Protein AF-0000000068598590 (afdb_homodimer)

Structure (mmCIF, N/CA/C/O backbone):
data_AF-0000000068598590-model_v1
#
loop_
_entity.id
_entity.type
_entity.pdbx_description
1 polymer 'Unnamed product'
#
loop_
_atom_site.group_PDB
_atom_site.id
_atom_site.type_symbol
_atom_site.label_atom_id
_atom_site.label_alt_id
_atom_sit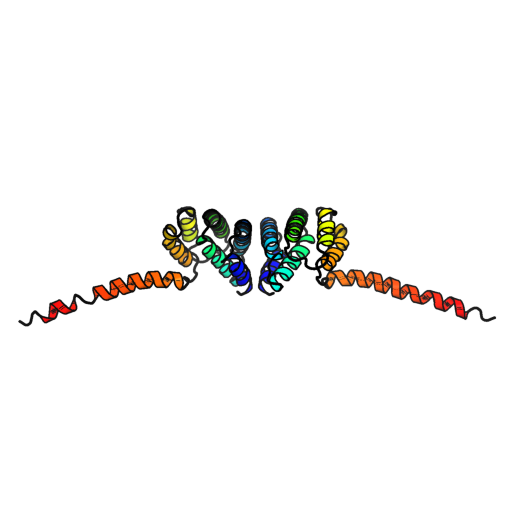e.label_comp_id
_atom_site.label_asym_id
_atom_site.label_entity_id
_atom_site.label_seq_id
_atom_site.pdbx_PDB_ins_code
_atom_site.Cartn_x
_atom_site.Cartn_y
_atom_site.Cartn_z
_atom_site.occupancy
_atom_site.B_iso_or_equiv
_atom_site.auth_seq_id
_atom_site.auth_comp_id
_atom_site.auth_asym_id
_atom_site.auth_atom_id
_atom_site.pdbx_PDB_model_num
ATOM 1 N N . MET A 1 1 ? 5.785 -10.234 9.93 1 44.69 1 MET A N 1
ATOM 2 C CA . MET A 1 1 ? 4.754 -11.07 9.328 1 44.69 1 MET A CA 1
ATOM 3 C C . MET A 1 1 ? 3.375 -10.445 9.492 1 44.69 1 MET A C 1
ATOM 5 O O . MET A 1 1 ? 2.59 -10.406 8.547 1 44.69 1 MET A O 1
ATOM 9 N N . GLU A 1 2 ? 3.184 -9.617 10.586 1 54.12 2 GLU A N 1
ATOM 10 C CA . GLU A 1 2 ? 1.852 -9.234 11.055 1 54.12 2 GLU A CA 1
ATOM 11 C C . GLU A 1 2 ? 1.296 -8.078 10.234 1 54.12 2 GLU A C 1
ATOM 13 O O . GLU A 1 2 ? 0.106 -8.047 9.914 1 54.12 2 GLU A O 1
ATOM 18 N N . LEU A 1 3 ? 2.254 -7.16 9.734 1 49.16 3 LEU A N 1
ATOM 19 C CA . LEU A 1 3 ? 1.76 -5.898 9.195 1 49.16 3 LEU A CA 1
ATOM 20 C C . LEU A 1 3 ? 1.164 -6.09 7.809 1 49.16 3 LEU A C 1
ATOM 22 O O . LEU A 1 3 ? 0.051 -5.633 7.535 1 49.16 3 LEU A O 1
ATOM 26 N N . ILE A 1 4 ? 1.961 -6.715 6.879 1 67.06 4 ILE A N 1
ATOM 27 C CA . ILE A 1 4 ? 1.428 -7.031 5.559 1 67.06 4 ILE A CA 1
ATOM 28 C C . ILE A 1 4 ? 0.196 -7.922 5.695 1 67.06 4 ILE A C 1
ATOM 30 O O . ILE A 1 4 ? -0.757 -7.801 4.922 1 67.06 4 ILE A O 1
ATOM 34 N N . ASP A 1 5 ? 0.13 -8.289 6.867 1 72.62 5 ASP A N 1
ATOM 35 C CA . ASP A 1 5 ? -1.025 -9.141 7.145 1 72.62 5 ASP A CA 1
ATOM 36 C C . ASP A 1 5 ? -2.285 -8.305 7.352 1 72.62 5 ASP A C 1
ATOM 38 O O . ASP A 1 5 ? -3.373 -8.695 6.926 1 72.62 5 ASP A O 1
ATOM 42 N N . ALA A 1 6 ? -2.041 -7.109 7.984 1 68.12 6 ALA A N 1
ATOM 43 C CA . ALA A 1 6 ? -3.176 -6.219 8.195 1 68.12 6 ALA A CA 1
ATOM 44 C C . ALA A 1 6 ? -3.686 -5.648 6.879 1 68.12 6 ALA A C 1
ATOM 46 O O . ALA A 1 6 ? -4.898 -5.555 6.66 1 68.12 6 ALA A O 1
ATOM 47 N N . VAL A 1 7 ? -2.729 -5.246 6.004 1 74.69 7 VAL A N 1
ATOM 48 C CA . VAL A 1 7 ? -3.113 -4.746 4.688 1 74.69 7 VAL A CA 1
ATOM 49 C C . VAL A 1 7 ? -3.846 -5.84 3.914 1 74.69 7 VAL A C 1
ATOM 51 O O . VAL A 1 7 ? -4.883 -5.586 3.299 1 74.69 7 VAL A O 1
ATOM 54 N N . ARG A 1 8 ? -3.303 -6.961 4.074 1 81.06 8 ARG A N 1
ATOM 55 C CA . ARG A 1 8 ? -3.908 -8.102 3.395 1 81.06 8 ARG A CA 1
ATOM 56 C C . ARG A 1 8 ? -5.316 -8.367 3.918 1 81.06 8 ARG A C 1
ATOM 58 O O . ARG A 1 8 ? -6.23 -8.641 3.139 1 81.06 8 ARG A O 1
ATOM 65 N N . ALA A 1 9 ? -5.461 -8.203 5.184 1 78.69 9 ALA A N 1
ATOM 66 C CA . ALA A 1 9 ? -6.762 -8.438 5.801 1 78.69 9 ALA A CA 1
ATOM 67 C C . ALA A 1 9 ? -7.785 -7.41 5.336 1 78.69 9 ALA A C 1
ATOM 69 O O . ALA A 1 9 ? -8.945 -7.746 5.082 1 78.69 9 ALA A O 1
ATOM 70 N N . GLU A 1 10 ? -7.324 -6.184 5.23 1 77.69 10 GLU A N 1
ATOM 71 C CA . GLU A 1 10 ? -8.219 -5.117 4.789 1 77.69 10 GLU A CA 1
ATOM 72 C C . GLU A 1 10 ? -8.594 -5.281 3.318 1 77.69 10 GLU A C 1
ATOM 74 O O . GLU A 1 10 ? -9.703 -4.938 2.91 1 77.69 10 GLU A O 1
ATOM 79 N N . LEU A 1 11 ? -7.656 -5.723 2.588 1 85.94 11 LEU A N 1
ATOM 80 C CA . LEU A 1 11 ? -7.883 -5.91 1.159 1 85.94 11 LEU A CA 1
ATOM 81 C C . LEU A 1 11 ? -8.773 -7.121 0.905 1 85.94 11 LEU A C 1
ATOM 83 O O . LEU A 1 11 ? -9.516 -7.152 -0.081 1 85.94 11 LEU A O 1
ATOM 87 N N . HIS A 1 12 ? -8.625 -8.211 1.672 1 82.25 12 HIS A N 1
ATOM 88 C CA . HIS A 1 12 ? -9.273 -9.508 1.46 1 82.25 12 HIS A CA 1
ATOM 89 C C . HIS A 1 12 ? -10.773 -9.344 1.274 1 82.25 12 HIS A C 1
ATOM 91 O O . HIS A 1 12 ? -11.359 -9.945 0.371 1 82.25 12 HIS A O 1
ATOM 97 N N . SER A 1 13 ? -11.492 -8.586 2.02 1 80.94 13 SER A N 1
ATOM 98 C CA . SER A 1 13 ? -12.945 -8.562 1.868 1 80.94 13 SER A CA 1
ATOM 99 C C . SER A 1 13 ? -13.422 -7.219 1.324 1 80.94 13 SER A C 1
ATOM 101 O O . SER A 1 13 ? -14.625 -6.965 1.243 1 80.94 13 SER A O 1
ATOM 103 N N . SER A 1 14 ? -12.508 -6.566 0.777 1 88.44 14 SER A N 1
ATOM 104 C CA . SER A 1 14 ? -12.898 -5.254 0.277 1 88.44 14 SER A CA 1
ATOM 105 C C . SER A 1 14 ? -13.539 -5.359 -1.103 1 88.44 14 SER A C 1
ATOM 107 O O . SER A 1 14 ? -13.156 -6.203 -1.911 1 88.44 14 SER A O 1
ATOM 109 N N . ARG A 1 15 ? -14.57 -4.492 -1.336 1 91.5 15 ARG A N 1
ATOM 110 C CA . ARG A 1 15 ? -15.195 -4.402 -2.652 1 91.5 15 ARG A CA 1
ATOM 111 C C . ARG A 1 15 ? -14.828 -3.094 -3.344 1 91.5 15 ARG A C 1
ATOM 113 O O . ARG A 1 15 ? -15.375 -2.77 -4.398 1 91.5 15 ARG A O 1
ATOM 120 N N . ASP A 1 16 ? -13.938 -2.346 -2.744 1 92.69 16 ASP A N 1
ATOM 121 C CA . ASP A 1 16 ? -13.453 -1.09 -3.311 1 92.69 16 ASP A CA 1
ATOM 122 C C . ASP A 1 16 ? -12.312 -1.334 -4.293 1 92.69 16 ASP A C 1
ATOM 124 O O . ASP A 1 16 ? -11.164 -1.517 -3.883 1 92.69 16 ASP A O 1
ATOM 128 N N . ILE A 1 17 ? -12.609 -1.206 -5.566 1 95.94 17 ILE A N 1
ATOM 129 C CA . ILE A 1 17 ? -11.664 -1.548 -6.621 1 95.94 17 ILE A CA 1
ATOM 130 C C . ILE A 1 17 ? -10.445 -0.622 -6.543 1 95.94 17 ILE A C 1
ATOM 132 O O . ILE A 1 17 ? -9.312 -1.062 -6.715 1 95.94 17 ILE A O 1
ATOM 136 N N . SER A 1 18 ? -10.688 0.625 -6.305 1 93.31 18 SER A N 1
ATOM 137 C CA . SER A 1 18 ? -9.578 1.572 -6.207 1 93.31 18 SER A CA 1
ATOM 138 C C . SER A 1 18 ? -8.625 1.191 -5.082 1 93.31 18 SER A C 1
ATOM 140 O O . SER A 1 18 ? -7.406 1.291 -5.238 1 93.31 18 SER A O 1
ATOM 142 N N . LYS A 1 19 ? -9.164 0.786 -4.023 1 92.88 19 LYS A N 1
ATOM 143 C CA . LYS A 1 19 ? -8.375 0.331 -2.879 1 92.88 19 LYS A CA 1
ATOM 144 C C . LYS A 1 19 ? -7.578 -0.923 -3.223 1 92.88 19 LYS A C 1
ATOM 146 O O . LYS A 1 19 ? -6.395 -1.021 -2.896 1 92.88 19 LYS A O 1
ATOM 151 N N . LEU A 1 20 ? -8.203 -1.786 -3.873 1 95.75 20 LEU A N 1
ATOM 152 C CA . LEU A 1 20 ? -7.57 -3.047 -4.25 1 95.75 20 LEU A CA 1
ATOM 153 C C . LEU A 1 20 ? -6.438 -2.811 -5.242 1 95.75 20 LEU A C 1
ATOM 155 O O . LEU A 1 20 ? -5.359 -3.391 -5.109 1 95.75 20 LEU A O 1
ATOM 159 N N . LEU A 1 21 ? -6.688 -1.936 -6.148 1 95.94 21 LEU A N 1
ATOM 160 C CA . LEU A 1 21 ? -5.676 -1.623 -7.152 1 95.94 21 LEU A CA 1
ATOM 161 C C . LEU A 1 21 ? -4.492 -0.896 -6.523 1 95.94 21 LEU A C 1
ATOM 163 O O . LEU A 1 21 ? -3.338 -1.186 -6.844 1 95.94 21 LEU A O 1
ATOM 167 N N . ALA A 1 22 ? -4.777 -0.032 -5.641 1 93.25 22 ALA A N 1
ATOM 168 C CA . ALA A 1 22 ? -3.715 0.659 -4.918 1 93.25 22 ALA A CA 1
ATOM 169 C C . ALA A 1 22 ? -2.914 -0.314 -4.059 1 93.25 22 ALA A C 1
ATOM 171 O O . ALA A 1 22 ? -1.685 -0.229 -3.994 1 93.25 22 ALA A O 1
ATOM 172 N N . GLY A 1 23 ? -3.645 -1.194 -3.379 1 92.31 23 GLY A N 1
ATOM 173 C CA . GLY A 1 23 ? -2.988 -2.223 -2.586 1 92.31 23 GLY A CA 1
ATOM 174 C C . GLY A 1 23 ? -2.072 -3.113 -3.406 1 92.31 23 GLY A C 1
ATOM 175 O O . GLY A 1 23 ? -0.942 -3.393 -2.998 1 92.31 23 GLY A O 1
ATOM 176 N N . CYS A 1 24 ? -2.561 -3.436 -4.547 1 94.69 24 CYS A N 1
ATOM 177 C CA . CYS A 1 24 ? -1.789 -4.27 -5.461 1 94.69 24 CYS A CA 1
ATOM 178 C C . CYS A 1 24 ? -0.485 -3.588 -5.855 1 94.69 24 CYS A C 1
ATOM 180 O O . CYS A 1 24 ? 0.582 -4.203 -5.805 1 94.69 24 CYS A O 1
ATOM 182 N N . ALA A 1 25 ? -0.616 -2.396 -6.301 1 94.19 25 ALA A N 1
ATOM 183 C CA . ALA A 1 25 ? 0.566 -1.632 -6.691 1 94.19 25 ALA A CA 1
ATOM 184 C C . ALA A 1 25 ? 1.551 -1.518 -5.531 1 94.19 25 ALA A C 1
ATOM 186 O O . ALA A 1 25 ? 2.754 -1.723 -5.707 1 94.19 25 ALA A O 1
ATOM 187 N N . CYS A 1 26 ? 1.099 -1.298 -4.406 1 92.25 26 CYS A N 1
ATOM 188 C CA . CYS A 1 26 ? 1.931 -1.149 -3.217 1 92.25 26 CYS A CA 1
ATOM 189 C C . CYS A 1 26 ? 2.625 -2.461 -2.871 1 92.25 26 CYS A C 1
ATOM 191 O O . CYS A 1 26 ? 3.838 -2.486 -2.648 1 92.25 26 CYS A O 1
ATOM 193 N N . LEU A 1 27 ? 1.894 -3.523 -2.84 1 92.5 27 LEU A N 1
ATOM 194 C CA . LEU A 1 27 ? 2.447 -4.836 -2.518 1 92.5 27 LEU A CA 1
ATOM 195 C C . LEU A 1 27 ? 3.547 -5.219 -3.504 1 92.5 27 LEU A C 1
ATOM 197 O O . LEU A 1 27 ? 4.551 -5.82 -3.117 1 92.5 27 LEU A O 1
ATOM 201 N N . SER A 1 28 ? 3.35 -4.871 -4.746 1 94.62 28 SER A N 1
ATOM 202 C CA . SER A 1 28 ? 4.312 -5.25 -5.777 1 94.62 28 SER A CA 1
ATOM 203 C C . SER A 1 28 ? 5.695 -4.688 -5.473 1 94.62 28 SER A C 1
ATOM 205 O O . SER A 1 28 ? 6.707 -5.324 -5.777 1 94.62 28 SER A O 1
ATOM 207 N N . HIS A 1 29 ? 5.785 -3.566 -4.906 1 91.62 29 HIS A N 1
ATOM 208 C CA . HIS A 1 29 ? 7.062 -2.949 -4.574 1 91.62 29 HIS A CA 1
ATOM 209 C C . HIS A 1 29 ? 7.762 -3.703 -3.449 1 91.62 29 HIS A C 1
ATOM 211 O O . HIS A 1 29 ? 8.984 -3.615 -3.303 1 91.62 29 HIS A O 1
ATOM 217 N N . PHE A 1 30 ? 7.047 -4.441 -2.701 1 88.56 30 PHE A N 1
ATOM 218 C CA . PHE A 1 30 ? 7.625 -5.117 -1.547 1 88.56 30 PHE A CA 1
ATOM 219 C C . PHE A 1 30 ? 8 -6.551 -1.893 1 88.56 30 PHE A C 1
ATOM 221 O O . PHE A 1 30 ? 8.711 -7.215 -1.132 1 88.56 30 PHE A O 1
ATOM 228 N N . VAL A 1 31 ? 7.578 -6.98 -2.988 1 91.5 31 VAL A N 1
ATOM 229 C CA . VAL A 1 31 ? 7.938 -8.312 -3.447 1 91.5 31 VAL A CA 1
ATOM 230 C C . VAL A 1 31 ? 9.453 -8.406 -3.627 1 91.5 31 VAL A C 1
ATOM 232 O O . VAL A 1 31 ? 10.055 -9.453 -3.357 1 91.5 31 VAL A O 1
ATOM 235 N N . ARG A 1 32 ? 10.094 -7.332 -4.008 1 86.38 32 ARG A N 1
ATOM 236 C CA . ARG A 1 32 ? 11.523 -7.348 -4.273 1 86.38 32 ARG A CA 1
ATOM 237 C C . ARG A 1 32 ? 12.312 -6.957 -3.027 1 86.38 32 ARG A C 1
ATOM 239 O O . ARG A 1 32 ? 13.516 -6.699 -3.105 1 86.38 32 ARG A O 1
ATOM 246 N N . SER A 1 33 ? 11.648 -6.871 -1.971 1 84.56 33 SER A N 1
ATOM 247 C CA . SER A 1 33 ? 12.312 -6.465 -0.737 1 84.56 33 SER A CA 1
ATOM 248 C C . SER A 1 33 ? 13.344 -7.5 -0.298 1 84.56 33 SER A C 1
ATOM 250 O O . SER A 1 33 ? 13.102 -8.703 -0.401 1 84.56 33 SER A O 1
ATOM 252 N N . ALA A 1 34 ? 14.477 -7.008 0.281 1 82.69 34 ALA A N 1
ATOM 253 C CA . ALA A 1 34 ? 15.5 -7.895 0.825 1 82.69 34 ALA A CA 1
ATOM 254 C C . ALA A 1 34 ? 15.023 -8.547 2.119 1 82.69 34 ALA A C 1
ATOM 256 O O . ALA A 1 34 ? 15.539 -9.602 2.516 1 82.69 34 ALA A O 1
ATOM 257 N N . ASN A 1 35 ? 14.094 -7.902 2.795 1 83.38 35 ASN A N 1
ATOM 258 C CA . ASN A 1 35 ? 13.484 -8.492 3.979 1 83.38 35 ASN A CA 1
ATOM 259 C C . ASN A 1 35 ? 12.594 -9.68 3.617 1 83.38 35 ASN A C 1
ATOM 261 O O . ASN A 1 35 ? 11.547 -9.508 2.988 1 83.38 35 ASN A O 1
ATOM 265 N N . GLN A 1 36 ? 12.984 -10.812 4.074 1 84.12 36 GLN A N 1
ATOM 266 C CA . GLN A 1 36 ? 12.312 -12.047 3.678 1 84.12 36 GLN A CA 1
ATOM 267 C C . GLN A 1 36 ? 10.867 -12.07 4.16 1 84.12 36 GLN A C 1
ATOM 269 O O . GLN A 1 36 ? 9.984 -12.586 3.473 1 84.12 36 GLN A O 1
ATOM 274 N N . GLY A 1 37 ? 10.672 -11.602 5.32 1 83.94 37 GLY A N 1
ATOM 275 C CA . GLY A 1 37 ? 9.312 -11.523 5.836 1 83.94 37 GLY A CA 1
ATOM 276 C C . GLY A 1 37 ? 8.406 -10.641 4.996 1 83.94 37 GLY A C 1
ATOM 277 O O . GLY A 1 37 ? 7.262 -11.008 4.715 1 83.94 37 GLY A O 1
ATOM 278 N N . LEU A 1 38 ? 8.93 -9.516 4.547 1 85 38 LEU A N 1
ATOM 279 C CA . LEU A 1 38 ? 8.172 -8.594 3.709 1 85 38 LEU A CA 1
ATOM 280 C C . LEU A 1 38 ? 7.934 -9.188 2.322 1 85 38 LEU A C 1
ATOM 282 O O . LEU A 1 38 ? 6.84 -9.055 1.765 1 85 38 LEU A O 1
ATOM 286 N N . HIS A 1 39 ? 8.961 -9.773 1.855 1 86.75 39 HIS A N 1
ATOM 287 C CA . HIS A 1 39 ? 8.852 -10.43 0.557 1 86.75 39 HIS A CA 1
ATOM 288 C C . HIS A 1 39 ? 7.758 -11.492 0.566 1 86.75 39 HIS A C 1
ATOM 290 O O . HIS A 1 39 ? 6.867 -11.477 -0.286 1 86.75 39 HIS A O 1
ATOM 296 N N . LYS A 1 40 ? 7.777 -12.32 1.523 1 88.94 40 LYS A N 1
ATOM 297 C CA . LYS A 1 40 ? 6.832 -13.43 1.599 1 88.94 40 LYS A CA 1
ATOM 298 C C . LYS A 1 40 ? 5.406 -12.922 1.794 1 88.94 40 LYS A C 1
ATOM 300 O O . LYS A 1 40 ? 4.488 -13.352 1.093 1 88.94 40 LYS A O 1
ATOM 305 N N . SER A 1 41 ? 5.258 -12.055 2.658 1 88.31 41 SER A N 1
ATOM 306 C CA . SER A 1 41 ? 3.932 -11.531 2.975 1 88.31 41 SER A CA 1
ATOM 307 C C . SER A 1 41 ? 3.338 -10.773 1.79 1 88.31 41 SER A C 1
ATOM 309 O O . SER A 1 41 ? 2.143 -10.883 1.512 1 88.31 41 SER A O 1
ATOM 311 N N . SER A 1 42 ? 4.156 -9.992 1.145 1 91.94 42 SER A N 1
ATOM 312 C CA . SER A 1 42 ? 3.68 -9.25 -0.018 1 91.94 42 SER A CA 1
ATOM 313 C C . SER A 1 42 ? 3.309 -10.188 -1.16 1 91.94 42 SER A C 1
ATOM 315 O O . SER A 1 42 ? 2.295 -9.992 -1.833 1 91.94 42 SER A O 1
ATOM 317 N N . THR A 1 43 ? 4.16 -11.172 -1.301 1 93.31 43 THR A N 1
ATOM 318 C CA . THR A 1 43 ? 3.885 -12.156 -2.346 1 93.31 43 THR A CA 1
ATOM 319 C C . THR A 1 43 ? 2.58 -12.898 -2.061 1 93.31 43 THR A C 1
ATOM 321 O O . THR A 1 43 ? 1.759 -13.086 -2.961 1 93.31 43 THR A O 1
ATOM 324 N N . LEU A 1 44 ? 2.32 -13.219 -0.859 1 93 44 LEU A N 1
ATOM 325 C CA . LEU A 1 44 ? 1.076 -13.867 -0.459 1 93 44 LEU A CA 1
ATOM 326 C C . LEU A 1 44 ? -0.121 -12.969 -0.738 1 93 44 LEU A C 1
ATOM 328 O O . LEU A 1 44 ? -1.159 -13.438 -1.212 1 93 44 LEU A O 1
ATOM 332 N N . GLY A 1 45 ? 0.059 -11.742 -0.448 1 93.06 45 GLY A N 1
ATOM 333 C CA . GLY A 1 45 ? -1 -10.781 -0.721 1 93.06 45 GLY A CA 1
ATOM 334 C C . GLY A 1 45 ? -1.364 -10.695 -2.191 1 93.06 45 GLY A C 1
ATOM 335 O O . GLY A 1 45 ? -2.545 -10.617 -2.541 1 93.06 45 GLY A O 1
ATOM 336 N N . MET A 1 46 ? -0.407 -10.734 -3.002 1 95.75 46 MET A N 1
ATOM 337 C CA . MET A 1 46 ? -0.649 -10.68 -4.441 1 95.75 46 MET A CA 1
ATOM 338 C C . MET A 1 46 ? -1.341 -11.945 -4.926 1 95.75 46 MET A C 1
ATOM 340 O O . MET A 1 46 ? -2.258 -11.883 -5.75 1 95.75 46 MET A O 1
ATOM 344 N N . LEU A 1 47 ? -0.887 -13.031 -4.379 1 96.06 47 LEU A N 1
ATOM 345 C CA . LEU A 1 47 ? -1.53 -14.297 -4.734 1 96.06 47 LEU A CA 1
ATOM 346 C C . LEU A 1 47 ? -3.004 -14.281 -4.34 1 96.06 47 LEU A C 1
ATOM 348 O O . LEU A 1 47 ? -3.855 -14.766 -5.09 1 96.06 47 LEU A O 1
ATOM 352 N N . ALA A 1 48 ? -3.305 -13.75 -3.252 1 94.31 48 ALA A N 1
ATOM 353 C CA . ALA A 1 48 ? -4.688 -13.641 -2.797 1 94.31 48 ALA A CA 1
ATOM 354 C C . ALA A 1 48 ? -5.504 -12.742 -3.725 1 94.31 48 ALA A C 1
ATOM 356 O O . ALA A 1 48 ? -6.664 -13.039 -4.02 1 94.31 48 ALA A O 1
ATOM 357 N N . LEU A 1 49 ? -4.906 -11.688 -4.207 1 96.19 49 LEU A N 1
ATOM 358 C CA . LEU A 1 49 ? -5.602 -10.75 -5.082 1 96.19 49 LEU A CA 1
ATOM 359 C C . LEU A 1 49 ? -5.852 -11.375 -6.453 1 96.19 49 LEU A C 1
ATOM 361 O O . LEU A 1 49 ? -6.789 -10.992 -7.156 1 96.19 49 LEU A O 1
ATOM 365 N N . LEU A 1 50 ? -5.043 -12.359 -6.855 1 97 50 LEU A N 1
ATOM 366 C CA . LEU A 1 50 ? -5.238 -13.086 -8.102 1 97 50 LEU A CA 1
ATOM 367 C C . LEU A 1 50 ? -6.512 -13.922 -8.055 1 97 50 LEU A C 1
ATOM 369 O O . LEU A 1 50 ? -7.008 -14.375 -9.086 1 97 50 LEU A O 1
ATOM 373 N N . ALA A 1 51 ? -7 -14.141 -6.895 1 95.06 51 ALA A N 1
ATOM 374 C CA . ALA A 1 51 ? -8.234 -14.898 -6.703 1 95.06 51 ALA A CA 1
ATOM 375 C C . ALA A 1 51 ? -9.406 -13.969 -6.422 1 95.06 51 ALA A C 1
ATOM 377 O O . ALA A 1 51 ? -10.5 -14.43 -6.082 1 95.06 51 ALA A O 1
ATOM 378 N N . ASN A 1 52 ? -9.211 -12.695 -6.547 1 95.12 52 ASN A N 1
ATOM 379 C CA . ASN A 1 52 ? -10.234 -11.703 -6.23 1 95.12 52 ASN A CA 1
ATOM 380 C C . ASN A 1 52 ? -11.438 -11.812 -7.168 1 95.12 52 ASN A C 1
ATOM 382 O O . ASN A 1 52 ? -11.312 -12.336 -8.281 1 95.12 52 ASN A O 1
ATOM 386 N N . ARG A 1 53 ? -12.602 -11.352 -6.754 1 94.62 53 ARG A N 1
ATOM 387 C CA . ARG A 1 53 ? -13.859 -11.477 -7.488 1 94.62 53 ARG A CA 1
ATOM 388 C C . ARG A 1 53 ? -13.875 -10.555 -8.703 1 94.62 53 ARG A C 1
ATOM 390 O O . ARG A 1 53 ? -14.609 -10.797 -9.664 1 94.62 53 ARG A O 1
ATOM 397 N N . PHE A 1 54 ? -13.094 -9.555 -8.758 1 96.94 54 PHE A N 1
ATOM 398 C CA . PHE A 1 54 ? -13.102 -8.586 -9.844 1 96.94 54 PHE A CA 1
ATOM 399 C C . PHE A 1 54 ? -12 -8.883 -10.852 1 96.94 54 PHE A C 1
ATOM 401 O O . PHE A 1 54 ? -10.812 -8.82 -10.516 1 96.94 54 PHE A O 1
ATOM 408 N N . PRO A 1 55 ? -12.305 -9.125 -12.117 1 97.5 55 PRO A N 1
ATOM 409 C CA . PRO A 1 55 ? -11.297 -9.445 -13.133 1 97.5 55 PRO A CA 1
ATOM 410 C C . PRO A 1 55 ? -10.266 -8.336 -13.312 1 97.5 55 PRO A C 1
ATOM 412 O O . PRO A 1 55 ? -9.094 -8.625 -13.578 1 97.5 55 PRO A O 1
ATOM 415 N N . ARG A 1 56 ? -10.727 -7.105 -13.164 1 97.62 56 ARG A N 1
ATOM 416 C CA . ARG A 1 56 ? -9.812 -5.973 -13.289 1 97.62 56 ARG A CA 1
ATOM 417 C C . ARG A 1 56 ? -8.703 -6.055 -12.25 1 97.62 56 ARG A C 1
ATOM 419 O O . ARG A 1 56 ? -7.539 -5.766 -12.547 1 97.62 56 ARG A O 1
ATOM 426 N N . VAL A 1 57 ? -9.039 -6.449 -11.086 1 97.81 57 VAL A N 1
ATOM 427 C CA . VAL A 1 57 ? -8.078 -6.574 -9.992 1 97.81 57 VAL A CA 1
ATOM 428 C C . VAL A 1 57 ? -7.141 -7.746 -10.258 1 97.81 57 VAL A C 1
ATOM 430 O O . VAL A 1 57 ? -5.926 -7.629 -10.086 1 97.81 57 VAL A O 1
ATOM 433 N N . ARG A 1 58 ? -7.691 -8.82 -10.742 1 97.88 58 ARG A N 1
ATOM 434 C CA . ARG A 1 58 ? -6.879 -9.992 -11.031 1 97.88 58 ARG A CA 1
ATOM 435 C C . ARG A 1 58 ? -5.863 -9.703 -12.125 1 97.88 58 ARG A C 1
ATOM 437 O O . ARG A 1 58 ? -4.688 -10.055 -12 1 97.88 58 ARG A O 1
ATOM 444 N N . SER A 1 59 ? -6.332 -9.062 -13.18 1 98.12 59 SER A N 1
ATOM 445 C CA . SER A 1 59 ? -5.461 -8.734 -14.297 1 98.12 59 SER A CA 1
ATOM 446 C C . SER A 1 59 ? -4.367 -7.758 -13.883 1 98.12 59 SER A C 1
ATOM 448 O O . SER A 1 59 ? -3.199 -7.934 -14.234 1 98.12 59 SER A O 1
ATOM 450 N N . ALA A 1 60 ? -4.75 -6.762 -13.141 1 98.06 60 ALA A N 1
ATOM 451 C CA . ALA A 1 60 ? -3.771 -5.797 -12.648 1 98.06 60 ALA A CA 1
ATOM 452 C C . ALA A 1 60 ? -2.748 -6.469 -11.734 1 98.06 60 ALA A C 1
ATOM 454 O O . ALA A 1 60 ? -1.55 -6.188 -11.828 1 98.06 60 ALA A O 1
ATOM 455 N N . THR A 1 61 ? -3.219 -7.34 -10.922 1 98.06 61 THR A N 1
ATOM 456 C CA . THR A 1 61 ? -2.336 -8.047 -10.008 1 98.06 61 THR A CA 1
ATOM 457 C C . THR A 1 61 ? -1.338 -8.914 -10.773 1 98.06 61 THR A C 1
ATOM 459 O O . THR A 1 61 ? -0.146 -8.922 -10.453 1 98.06 61 THR A O 1
ATOM 462 N N . ALA A 1 62 ? -1.886 -9.57 -11.781 1 98.44 62 ALA A N 1
ATOM 463 C CA . ALA A 1 62 ? -1.002 -10.391 -12.609 1 98.44 62 ALA A CA 1
ATOM 464 C C . ALA A 1 62 ? 0.1 -9.555 -13.242 1 98.44 62 ALA A C 1
ATOM 466 O O . ALA A 1 62 ? 1.271 -9.938 -13.234 1 98.44 62 ALA A O 1
ATOM 467 N N . GLU A 1 63 ? -0.276 -8.469 -13.727 1 97.88 63 GLU A N 1
ATOM 468 C CA . GLU A 1 63 ? 0.681 -7.57 -14.367 1 97.88 63 GLU A CA 1
ATOM 469 C C . GLU A 1 63 ? 1.714 -7.059 -13.367 1 97.88 63 GLU A C 1
ATOM 471 O O . GLU A 1 63 ? 2.918 -7.102 -13.625 1 97.88 63 GLU A O 1
ATOM 476 N N . HIS A 1 64 ? 1.25 -6.621 -12.281 1 97.5 64 HIS A N 1
ATOM 477 C CA . HIS A 1 64 ? 2.146 -6.102 -11.25 1 97.5 64 HIS A CA 1
ATOM 478 C C . HIS A 1 64 ? 3.074 -7.191 -10.727 1 97.5 64 HIS A C 1
ATOM 480 O O . HIS A 1 64 ? 4.266 -6.949 -10.508 1 97.5 64 HIS A O 1
ATOM 486 N N . MET A 1 65 ? 2.568 -8.344 -10.547 1 97.31 65 MET A N 1
ATOM 487 C CA . MET A 1 65 ? 3.375 -9.453 -10.055 1 97.31 65 MET A CA 1
ATOM 488 C C . MET A 1 65 ? 4.41 -9.875 -11.086 1 97.31 65 MET A C 1
ATOM 490 O O . MET A 1 65 ? 5.559 -10.156 -10.742 1 97.31 65 MET A O 1
ATOM 494 N N . TYR A 1 66 ? 3.938 -9.914 -12.344 1 97.25 66 TYR A N 1
ATOM 495 C CA . TYR A 1 66 ? 4.844 -10.211 -13.453 1 97.25 66 TYR A CA 1
ATOM 496 C C . TYR A 1 66 ? 6.039 -9.266 -13.445 1 97.25 66 TYR A C 1
ATOM 498 O O . TYR A 1 66 ? 7.191 -9.711 -13.438 1 97.25 66 TYR A O 1
ATOM 506 N N . LEU A 1 67 ? 5.801 -8.062 -13.359 1 96.19 67 LEU A N 1
ATOM 507 C CA . LEU A 1 67 ? 6.852 -7.047 -13.398 1 96.19 67 LEU A CA 1
ATOM 508 C C . LEU A 1 67 ? 7.723 -7.125 -12.148 1 96.19 67 LEU A C 1
ATOM 510 O O . LEU A 1 67 ? 8.945 -6.965 -12.227 1 96.19 67 LEU A O 1
ATOM 514 N N . ALA A 1 68 ? 7.133 -7.34 -11 1 94.94 68 ALA A N 1
ATOM 515 C CA . ALA A 1 68 ? 7.879 -7.445 -9.75 1 94.94 68 ALA A CA 1
ATOM 516 C C . ALA A 1 68 ? 8.852 -8.625 -9.789 1 94.94 68 ALA A C 1
ATOM 518 O O . ALA A 1 68 ? 10.016 -8.484 -9.406 1 94.94 68 ALA A O 1
ATOM 519 N N . LEU A 1 69 ? 8.445 -9.719 -10.281 1 94.44 69 LEU A N 1
ATOM 520 C CA . LEU A 1 69 ? 9.289 -10.914 -10.352 1 94.44 69 LEU A CA 1
ATOM 521 C C . LEU A 1 69 ? 10.414 -10.727 -11.352 1 94.44 69 LEU A C 1
ATOM 523 O O . LEU A 1 69 ? 11.531 -11.211 -11.141 1 94.44 69 LEU A O 1
ATOM 527 N N . LEU A 1 70 ? 10.109 -10.055 -12.461 1 93.06 70 LEU A N 1
ATOM 528 C CA . LEU A 1 70 ? 11.117 -9.773 -13.477 1 93.06 70 LEU A CA 1
ATOM 529 C C . LEU A 1 70 ? 12.258 -8.945 -12.883 1 93.06 70 LEU A C 1
ATOM 531 O O . LEU A 1 70 ? 13.406 -9.078 -13.312 1 93.06 70 LEU A O 1
ATOM 535 N N . SER A 1 71 ? 11.922 -8.188 -11.867 1 89.31 71 SER A N 1
ATOM 536 C CA . SER A 1 71 ? 12.875 -7.215 -11.336 1 89.31 71 SER A CA 1
ATOM 537 C C . SER A 1 71 ? 13.594 -7.758 -10.102 1 89.31 71 SER A C 1
ATOM 539 O O . SER A 1 71 ? 14.398 -7.055 -9.492 1 89.31 71 SER A O 1
ATOM 541 N N . LEU A 1 72 ? 13.336 -8.953 -9.719 1 88.38 72 LEU A N 1
ATOM 542 C CA . LEU A 1 72 ? 13.992 -9.539 -8.555 1 88.38 72 LEU A CA 1
ATOM 543 C C . LEU A 1 72 ? 15.484 -9.719 -8.805 1 88.38 72 LEU A C 1
ATOM 545 O O . LEU A 1 72 ? 15.891 -10.148 -9.891 1 88.38 72 LEU A O 1
ATOM 549 N N . HIS A 1 73 ? 16.234 -9.234 -7.879 1 80.25 73 HIS A N 1
ATOM 550 C CA . HIS A 1 73 ? 17.688 -9.367 -8.008 1 80.25 73 HIS A CA 1
ATOM 551 C C . HIS A 1 73 ? 18.141 -10.797 -7.723 1 80.25 73 HIS A C 1
ATOM 553 O O . HIS A 1 73 ? 19.062 -11.297 -8.367 1 80.25 73 HIS A O 1
ATOM 559 N N . GLU A 1 74 ? 17.531 -11.406 -6.719 1 77.19 74 GLU A N 1
ATOM 560 C CA . GLU A 1 74 ? 17.859 -12.781 -6.348 1 77.19 74 GLU A CA 1
ATOM 561 C C . GLU A 1 74 ? 16.656 -13.695 -6.539 1 77.19 74 GLU A C 1
ATOM 563 O O . GLU A 1 74 ? 15.641 -13.555 -5.852 1 77.19 74 GLU A O 1
ATOM 568 N N . PRO A 1 75 ? 16.844 -14.508 -7.555 1 67.38 75 PRO A N 1
ATOM 569 C CA . PRO A 1 75 ? 15.719 -15.414 -7.766 1 67.38 75 PRO A CA 1
ATOM 570 C C . PRO A 1 75 ? 15.391 -16.25 -6.527 1 67.38 75 PRO A C 1
ATOM 572 O O . PRO A 1 75 ? 16.297 -16.625 -5.773 1 67.38 75 PRO A O 1
ATOM 575 N N . SER A 1 76 ? 14.117 -16.125 -6.168 1 66.81 76 SER A N 1
ATOM 576 C CA . SER A 1 76 ? 13.57 -16.984 -5.125 1 66.81 76 SER A CA 1
ATOM 577 C C . SER A 1 76 ? 12.688 -18.078 -5.715 1 66.81 76 SER A C 1
ATOM 579 O O . SER A 1 76 ? 11.82 -17.797 -6.543 1 66.81 76 SER A O 1
ATOM 581 N N . GLY A 1 77 ? 13.07 -19.312 -5.711 1 76.88 77 GLY A N 1
ATOM 582 C CA . GLY A 1 77 ? 12.312 -20.422 -6.266 1 76.88 77 GLY A CA 1
ATOM 583 C C . GLY A 1 77 ? 12.43 -20.516 -7.777 1 76.88 77 GLY A C 1
ATOM 584 O O . GLY A 1 77 ? 13.5 -20.281 -8.344 1 76.88 77 GLY A O 1
ATOM 585 N N . ASP A 1 78 ? 11.234 -20.906 -8.391 1 91 78 ASP A N 1
ATOM 586 C CA . ASP A 1 78 ? 11.148 -21.016 -9.844 1 91 78 ASP A CA 1
ATOM 587 C C . ASP A 1 78 ? 10.484 -19.781 -10.445 1 91 78 ASP A C 1
ATOM 589 O O . ASP A 1 78 ? 9.391 -19.859 -11.008 1 91 78 ASP A O 1
ATOM 593 N N . ASP A 1 79 ? 11.141 -18.656 -10.352 1 91.5 79 ASP A N 1
ATOM 594 C CA . ASP A 1 79 ? 10.602 -17.375 -10.797 1 91.5 79 ASP A CA 1
ATOM 595 C C . ASP A 1 79 ? 10.312 -17.391 -12.289 1 91.5 79 ASP A C 1
ATOM 597 O O . ASP A 1 79 ? 9.352 -16.75 -12.75 1 91.5 79 ASP A O 1
ATOM 601 N N . GLU A 1 80 ? 11.164 -18.094 -13.023 1 93.38 80 GLU A N 1
ATOM 602 C CA . GLU A 1 80 ? 10.93 -18.172 -14.461 1 93.38 80 GLU A CA 1
ATOM 603 C C . GLU A 1 80 ? 9.586 -18.812 -14.773 1 93.38 80 GLU A C 1
ATOM 605 O O . GLU A 1 80 ? 8.844 -18.344 -15.633 1 93.38 80 GLU A O 1
ATOM 610 N N . ASN A 1 81 ? 9.336 -19.875 -14.055 1 95.94 81 ASN A N 1
ATOM 611 C CA . ASN A 1 81 ? 8.039 -20.516 -14.227 1 95.94 81 ASN A CA 1
ATOM 612 C C . ASN A 1 81 ? 6.891 -19.625 -13.789 1 95.94 81 ASN A C 1
ATOM 614 O O . ASN A 1 81 ? 5.852 -19.562 -14.445 1 95.94 81 ASN A O 1
ATOM 618 N N . ALA A 1 82 ? 7.027 -18.953 -12.711 1 96.88 82 ALA A N 1
ATOM 619 C CA . ALA A 1 82 ? 6 -18.031 -12.227 1 96.88 82 ALA A CA 1
ATOM 620 C C . ALA A 1 82 ? 5.711 -16.938 -13.266 1 96.88 82 ALA A C 1
ATOM 622 O O . ALA A 1 82 ? 4.547 -16.641 -13.547 1 96.88 82 ALA A O 1
ATOM 623 N N . ILE A 1 83 ? 6.793 -16.453 -13.836 1 96.69 83 ILE A N 1
ATOM 624 C CA . ILE A 1 83 ? 6.672 -15.406 -14.852 1 96.69 83 ILE A CA 1
ATOM 625 C C . ILE A 1 83 ? 5.91 -15.953 -16.062 1 96.69 83 ILE A C 1
ATOM 627 O O . ILE A 1 83 ? 5.023 -15.281 -16.594 1 96.69 83 ILE A O 1
ATOM 631 N N . HIS A 1 84 ? 6.234 -17.109 -16.391 1 97 84 HIS A N 1
ATOM 632 C CA . HIS A 1 84 ? 5.562 -17.75 -17.516 1 97 84 HIS A CA 1
ATOM 633 C C . HIS A 1 84 ? 4.082 -17.969 -17.219 1 97 84 HIS A C 1
ATOM 635 O O . HIS A 1 84 ? 3.229 -17.672 -18.062 1 97 84 HIS A O 1
ATOM 641 N N . LEU A 1 85 ? 3.738 -18.422 -16.047 1 97.88 85 LEU A N 1
ATOM 642 C CA . LEU A 1 85 ? 2.355 -18.672 -15.648 1 97.88 85 LEU A CA 1
ATOM 643 C C . LEU A 1 85 ? 1.555 -17.375 -15.672 1 97.88 85 LEU A C 1
ATOM 645 O O . LEU A 1 85 ? 0.415 -17.344 -16.141 1 97.88 85 LEU A O 1
ATOM 649 N N . LEU A 1 86 ? 2.107 -16.359 -15.227 1 98.06 86 LEU A N 1
ATOM 650 C CA . LEU A 1 86 ? 1.429 -15.07 -15.148 1 98.06 86 LEU A CA 1
ATOM 651 C C . LEU A 1 86 ? 1.184 -14.5 -16.547 1 98.06 86 LEU A C 1
ATOM 653 O O . LEU A 1 86 ? 0.152 -13.875 -16.781 1 98.06 86 LEU A O 1
ATOM 657 N N . SER A 1 87 ? 2.088 -14.719 -17.438 1 96.69 87 SER A N 1
ATOM 658 C CA . SER A 1 87 ? 2.002 -14.125 -18.766 1 96.69 87 SER A CA 1
ATOM 659 C C . SER A 1 87 ? 1.214 -15.008 -19.734 1 96.69 87 SER A C 1
ATOM 661 O O . SER A 1 87 ? 0.659 -14.523 -20.719 1 96.69 87 SER A O 1
ATOM 663 N N . SER A 1 88 ? 1.087 -16.25 -19.453 1 96.62 88 SER A N 1
ATOM 664 C CA . SER A 1 88 ? 0.53 -17.203 -20.406 1 96.62 88 SER A CA 1
ATOM 665 C C . SER A 1 88 ? -0.913 -17.547 -20.062 1 96.62 88 SER A C 1
ATOM 667 O O . SER A 1 88 ? -1.513 -18.422 -20.703 1 96.62 88 SER A O 1
ATOM 669 N N . ASN A 1 89 ? -1.469 -16.922 -19.078 1 96.75 89 ASN A N 1
ATOM 670 C CA . ASN A 1 89 ? -2.844 -17.203 -18.688 1 96.75 89 ASN A CA 1
ATOM 671 C C . ASN A 1 89 ? -3.709 -15.953 -18.719 1 96.75 89 ASN A C 1
ATOM 673 O O . ASN A 1 89 ? -3.191 -14.836 -18.641 1 96.75 89 ASN A O 1
ATOM 677 N N . CYS A 1 90 ? -5.02 -16.219 -18.891 1 95.56 90 CYS A N 1
ATOM 678 C CA . CYS A 1 90 ? -5.988 -15.133 -18.891 1 95.56 90 CYS A CA 1
ATOM 679 C C . CYS A 1 90 ? -6.559 -14.906 -17.5 1 95.56 90 CYS A C 1
ATOM 681 O O . CYS A 1 90 ? -7.395 -15.688 -17.031 1 95.56 90 CYS A O 1
ATOM 683 N N . TRP A 1 91 ? -6.305 -13.773 -16.984 1 97.19 91 TRP A N 1
ATOM 684 C CA . TRP A 1 91 ? -6.66 -13.523 -15.586 1 97.19 91 TRP A CA 1
ATOM 685 C C . TRP A 1 91 ? -7.98 -12.766 -15.492 1 97.19 91 TRP A C 1
ATOM 687 O O . TRP A 1 91 ? -8.477 -12.508 -14.391 1 97.19 91 TRP A O 1
ATOM 697 N N . ASP A 1 92 ? -8.477 -12.414 -16.656 1 96.69 92 ASP A N 1
ATOM 698 C CA . ASP A 1 92 ? -9.82 -11.852 -16.656 1 96.69 92 ASP A CA 1
ATOM 699 C C . ASP A 1 92 ? -10.875 -12.945 -16.812 1 96.69 92 ASP A C 1
ATOM 701 O O . ASP A 1 92 ? -12.078 -12.664 -16.797 1 96.69 92 ASP A O 1
ATOM 705 N N . ALA A 1 93 ? -10.492 -14.211 -16.891 1 95.56 93 ALA A N 1
ATOM 706 C CA . ALA A 1 93 ? -11.375 -15.375 -16.906 1 95.56 93 ALA A CA 1
ATOM 707 C C . ALA A 1 93 ? -11.961 -15.633 -15.523 1 95.56 93 ALA A C 1
ATOM 709 O O . ALA A 1 93 ? -11.492 -15.086 -14.523 1 95.56 93 ALA A O 1
ATOM 710 N N . PRO A 1 94 ? -13.109 -16.422 -15.438 1 95.69 94 PRO A N 1
ATOM 711 C CA . PRO A 1 94 ? -13.633 -16.781 -14.117 1 95.69 94 PRO A CA 1
ATOM 712 C C . PRO A 1 94 ? -12.586 -17.438 -13.219 1 95.69 94 PRO A C 1
ATOM 714 O O . PRO A 1 94 ? -11.695 -18.125 -13.711 1 95.69 94 PRO A O 1
ATOM 717 N N . THR A 1 95 ? -12.633 -17.203 -11.977 1 94.69 95 THR A N 1
ATOM 718 C CA . THR A 1 95 ? -11.633 -17.656 -11.016 1 94.69 95 THR A CA 1
ATOM 719 C C . THR A 1 95 ? -11.492 -19.172 -11.055 1 94.69 95 THR A C 1
ATOM 721 O O . THR A 1 95 ? -10.398 -19.703 -10.836 1 94.69 95 THR A 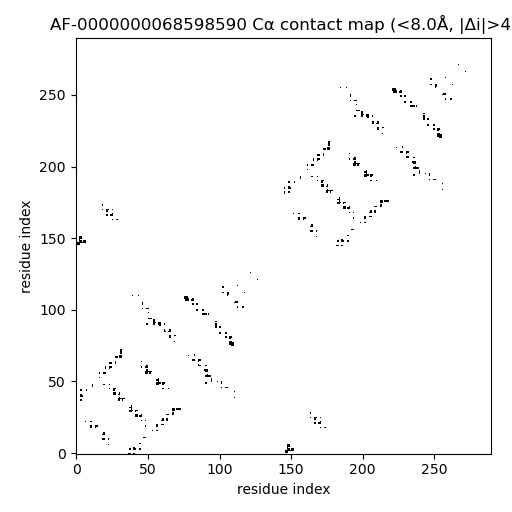O 1
ATOM 724 N N . SER A 1 96 ? -12.562 -19.859 -11.312 1 93.94 96 SER A N 1
ATOM 725 C CA . SER A 1 96 ? -12.516 -21.312 -11.383 1 93.94 96 SER A CA 1
ATOM 726 C C . SER A 1 96 ? -11.562 -21.781 -12.484 1 93.94 96 SER A C 1
ATOM 728 O O . SER A 1 96 ? -10.914 -22.812 -12.344 1 93.94 96 SER A O 1
ATOM 730 N N . ALA A 1 97 ? -11.391 -20.969 -13.523 1 94.88 97 ALA A N 1
ATOM 731 C CA . ALA A 1 97 ? -10.547 -21.328 -14.664 1 94.88 97 ALA A CA 1
ATOM 732 C C . ALA A 1 97 ? -9.07 -21.156 -14.32 1 94.88 97 ALA A C 1
ATOM 734 O O . ALA A 1 97 ? -8.203 -21.781 -14.945 1 94.88 97 ALA A O 1
ATOM 735 N N . THR A 1 98 ? -8.773 -20.312 -13.32 1 96 98 THR A N 1
ATOM 736 C CA . THR A 1 98 ? -7.379 -20.016 -13.016 1 96 98 THR A CA 1
ATOM 737 C C . THR A 1 98 ? -6.965 -20.656 -11.695 1 96 98 THR A C 1
ATOM 739 O O . THR A 1 98 ? -5.875 -20.391 -11.188 1 96 98 THR A O 1
ATOM 742 N N . LYS A 1 99 ? -7.82 -21.5 -11.148 1 95.12 99 LYS A N 1
ATOM 743 C CA . LYS A 1 99 ? -7.539 -22.094 -9.844 1 95.12 99 LYS A CA 1
ATOM 744 C C . LYS A 1 99 ? -6.266 -22.938 -9.883 1 95.12 99 LYS A C 1
ATOM 746 O O . LYS A 1 99 ? -5.402 -22.797 -9.016 1 95.12 99 LYS A O 1
ATOM 751 N N . ASP A 1 100 ? -6.156 -23.766 -10.898 1 94.88 100 ASP A N 1
ATOM 752 C CA . ASP A 1 100 ? -4.996 -24.641 -11.008 1 94.88 100 ASP A CA 1
ATOM 753 C C . ASP A 1 100 ? -3.717 -23.844 -11.242 1 94.88 100 ASP A C 1
ATOM 755 O O . ASP A 1 100 ? -2.656 -24.203 -10.727 1 94.88 100 ASP A O 1
ATOM 759 N N . VAL A 1 101 ? -3.84 -22.844 -12.047 1 97.06 101 VAL A N 1
ATOM 760 C CA . VAL A 1 101 ? -2.688 -21.984 -12.312 1 97.06 101 VAL A CA 1
ATOM 761 C C . VAL A 1 101 ? -2.234 -21.312 -11.023 1 97.06 101 VAL A C 1
ATOM 763 O O . VAL A 1 101 ? -1.033 -21.172 -10.773 1 97.06 101 VAL A O 1
ATOM 766 N N . ARG A 1 102 ? -3.135 -20.891 -10.211 1 97.19 102 ARG A N 1
ATOM 767 C CA . ARG A 1 102 ? -2.797 -20.266 -8.945 1 97.19 102 ARG A CA 1
ATOM 768 C C . ARG A 1 102 ? -2.078 -21.234 -8.016 1 97.19 102 ARG A C 1
ATOM 770 O O . ARG A 1 102 ? -1.139 -20.844 -7.312 1 97.19 102 ARG A O 1
ATOM 777 N N . LYS A 1 103 ? -2.512 -22.48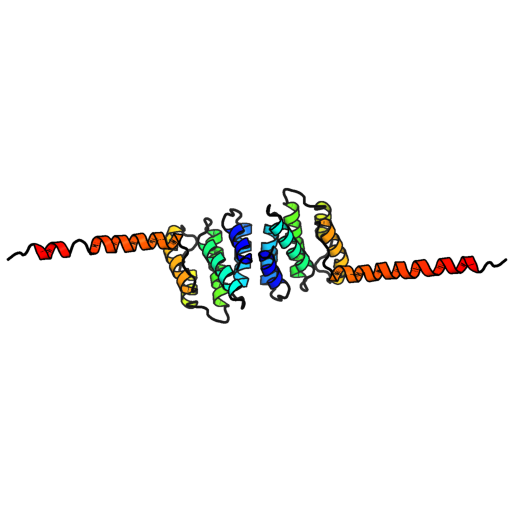4 -8.008 1 96.44 103 LYS A N 1
ATOM 778 C CA . LYS A 1 103 ? -1.819 -23.5 -7.227 1 96.44 103 LYS A CA 1
ATOM 779 C C . LYS A 1 103 ? -0.368 -23.641 -7.672 1 96.44 103 LYS A C 1
ATOM 781 O O . LYS A 1 103 ? 0.539 -23.734 -6.844 1 96.44 103 LYS A O 1
ATOM 786 N N . GLN A 1 104 ? -0.194 -23.703 -8.984 1 96.44 104 GLN A N 1
ATOM 787 C CA . GLN A 1 104 ? 1.149 -23.797 -9.539 1 96.44 104 GLN A CA 1
ATOM 788 C C . GLN A 1 104 ? 1.982 -22.578 -9.172 1 96.44 104 GLN A C 1
ATOM 790 O O . GLN A 1 104 ? 3.189 -22.688 -8.945 1 96.44 104 GLN A O 1
ATOM 795 N N . LEU A 1 105 ? 1.367 -21.406 -9.102 1 97 105 LEU A N 1
ATOM 796 C CA . LEU A 1 105 ? 2.066 -20.172 -8.773 1 97 105 LEU A CA 1
ATOM 797 C C . LEU A 1 105 ? 2.586 -20.203 -7.336 1 97 105 LEU A C 1
ATOM 799 O O . LEU A 1 105 ? 3.713 -19.781 -7.07 1 97 105 LEU A O 1
ATOM 803 N N . TYR A 1 106 ? 1.736 -20.734 -6.48 1 96.19 106 TYR A N 1
ATOM 804 C CA . TYR A 1 106 ? 2.195 -20.891 -5.105 1 96.19 106 TYR A CA 1
ATOM 805 C C . TYR A 1 106 ? 3.471 -21.719 -5.051 1 96.19 106 TYR A C 1
ATOM 807 O O . TYR A 1 106 ? 4.438 -21.344 -4.383 1 96.19 106 TYR A O 1
ATOM 815 N N . ALA A 1 107 ? 3.48 -22.797 -5.719 1 94.62 107 ALA A N 1
ATOM 816 C CA . ALA A 1 107 ? 4.641 -23.688 -5.762 1 94.62 107 ALA A CA 1
ATOM 817 C C . ALA A 1 107 ? 5.84 -22.984 -6.395 1 94.62 107 ALA A C 1
ATOM 819 O O . ALA A 1 107 ? 6.965 -23.094 -5.898 1 94.62 107 ALA A O 1
ATOM 820 N N . ALA A 1 108 ? 5.566 -22.281 -7.477 1 95.81 108 ALA A N 1
ATOM 821 C CA . ALA A 1 108 ? 6.641 -21.641 -8.227 1 95.81 108 ALA A CA 1
ATOM 822 C C . ALA A 1 108 ? 7.352 -20.594 -7.383 1 95.81 108 ALA A C 1
ATOM 824 O O . ALA A 1 108 ? 8.562 -20.406 -7.496 1 95.81 108 ALA A O 1
ATOM 825 N N . VAL A 1 109 ? 6.617 -19.922 -6.5 1 94.38 109 VAL A N 1
ATOM 826 C CA . VAL A 1 109 ? 7.223 -18.844 -5.719 1 94.38 109 VAL A CA 1
ATOM 827 C C . VAL A 1 109 ? 7.629 -19.375 -4.344 1 94.38 109 VAL A C 1
ATOM 829 O O . VAL A 1 109 ? 8.039 -18.609 -3.473 1 94.38 109 VAL A O 1
ATOM 832 N N . GLY A 1 110 ? 7.477 -20.641 -4.113 1 92.12 110 GLY A N 1
ATOM 833 C CA . GLY A 1 110 ? 7.98 -21.297 -2.922 1 92.12 110 GLY A CA 1
ATOM 834 C C . GLY A 1 110 ? 7.109 -21.078 -1.7 1 92.12 110 GLY A C 1
ATOM 835 O O . GLY A 1 110 ? 7.613 -21 -0.578 1 92.12 110 GLY A O 1
ATOM 836 N N . LEU A 1 111 ? 5.93 -20.891 -1.899 1 93.56 111 LEU A N 1
ATOM 837 C CA . LEU A 1 111 ? 5.004 -20.688 -0.79 1 93.56 111 LEU A CA 1
ATOM 838 C C . LEU A 1 111 ? 4.051 -21.859 -0.648 1 93.56 111 LEU A C 1
ATOM 840 O O . LEU A 1 111 ? 3.744 -22.531 -1.632 1 93.56 111 LEU A O 1
ATOM 844 N N . GLU A 1 112 ? 3.615 -22.016 0.586 1 91.75 112 GLU A N 1
ATOM 845 C CA . GLU A 1 112 ? 2.699 -23.125 0.867 1 91.75 112 GLU A CA 1
ATOM 846 C C . GLU A 1 112 ? 1.284 -22.797 0.399 1 91.75 112 GLU A C 1
ATOM 848 O O . GLU A 1 112 ? 0.851 -21.641 0.476 1 91.75 112 GLU A O 1
ATOM 853 N N . LEU A 1 113 ? 0.633 -23.797 -0.01 1 92.56 113 LEU A N 1
ATOM 854 C CA . LEU A 1 113 ? -0.754 -23.656 -0.436 1 92.56 113 LEU A CA 1
ATOM 855 C C . LEU A 1 113 ? -1.672 -23.438 0.764 1 92.56 113 LEU A C 1
ATOM 857 O O . LEU A 1 113 ? -1.532 -24.125 1.785 1 92.56 113 LEU A O 1
ATOM 861 N N . PRO A 1 114 ? -2.51 -22.484 0.613 1 89.25 114 PRO A N 1
ATOM 862 C CA . PRO A 1 114 ? -3.492 -22.359 1.691 1 89.25 114 PRO A CA 1
ATOM 863 C C . PRO A 1 114 ? -4.359 -23.609 1.844 1 89.25 114 PRO A C 1
ATOM 865 O O . PRO A 1 114 ? -4.641 -24.297 0.857 1 89.25 114 PRO A O 1
ATOM 868 N N . PRO A 1 115 ? -4.762 -23.906 3.045 1 85.12 115 PRO A N 1
ATOM 869 C CA . PRO A 1 115 ? -5.508 -25.141 3.316 1 85.12 115 PRO A CA 1
ATOM 870 C C . PRO A 1 115 ? -6.777 -25.25 2.479 1 85.12 115 PRO A C 1
ATOM 872 O O . PRO A 1 115 ? -7.145 -26.359 2.066 1 85.12 115 PRO A O 1
ATOM 875 N N . PHE A 1 116 ? -7.484 -24.219 2.236 1 82 116 PHE A N 1
ATOM 876 C CA . PHE A 1 116 ? -8.75 -24.281 1.509 1 82 116 PHE A CA 1
ATOM 877 C C . PHE A 1 116 ? -8.523 -24.703 0.064 1 82 116 PHE A C 1
ATOM 879 O O . PHE A 1 116 ? -9.438 -25.203 -0.594 1 82 116 PHE A O 1
ATOM 886 N N . MET A 1 117 ? -7.332 -24.562 -0.425 1 82.19 117 MET A N 1
ATOM 887 C CA . MET A 1 117 ? -7.02 -24.938 -1.8 1 82.19 117 MET A CA 1
ATOM 888 C C . MET A 1 117 ? -6.543 -26.391 -1.87 1 82.19 117 MET A C 1
ATOM 890 O O . MET A 1 117 ? -6.465 -26.969 -2.955 1 82.19 117 MET A O 1
ATOM 894 N N . LEU A 1 118 ? -6.031 -26.922 -0.708 1 73.25 118 LEU A N 1
ATOM 895 C CA . LEU A 1 118 ? -5.594 -28.31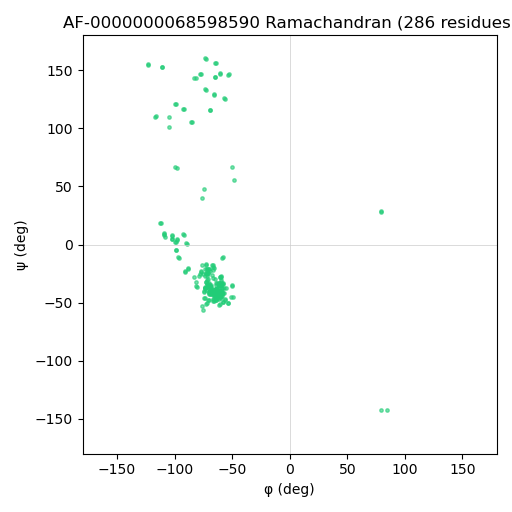2 -0.631 1 73.25 118 LEU A CA 1
ATOM 896 C C . LEU A 1 118 ? -6.789 -29.25 -0.633 1 73.25 118 LEU A C 1
ATOM 898 O O . LEU A 1 118 ? -6.73 -30.344 -1.222 1 73.25 118 LEU A O 1
ATOM 902 N N . LYS A 1 119 ? -7.746 -28.922 0.306 1 64.44 119 LYS A N 1
ATOM 903 C CA . LYS A 1 119 ? -8.852 -29.859 0.508 1 64.44 119 LYS A CA 1
ATOM 904 C C . LYS A 1 119 ? -9.492 -30.234 -0.82 1 64.44 119 LYS A C 1
ATOM 906 O O . LYS A 1 119 ? -9.977 -31.359 -0.979 1 64.44 119 LYS A O 1
ATOM 911 N N . GLU A 1 120 ? -9.516 -29.328 -1.654 1 54.47 120 GLU A N 1
ATOM 912 C CA . GLU A 1 120 ? -10.188 -29.781 -2.867 1 54.47 120 GLU A CA 1
ATOM 913 C C . GLU A 1 120 ? -9.344 -30.812 -3.607 1 54.47 120 GLU A C 1
ATOM 915 O O . GLU A 1 120 ? -9.875 -31.734 -4.23 1 54.47 120 GLU A O 1
ATOM 920 N N . CYS A 1 121 ? -8.039 -30.594 -3.48 1 46.31 121 CYS A N 1
ATOM 921 C CA . CYS A 1 121 ? -7.195 -31.516 -4.23 1 46.31 121 CYS A CA 1
ATOM 922 C C . CYS A 1 121 ? -7.156 -32.875 -3.564 1 46.31 121 CYS A C 1
ATOM 924 O O . CYS A 1 121 ? -7 -33.906 -4.242 1 46.31 121 CYS A O 1
ATOM 926 N N . THR A 1 122 ? -6.961 -32.875 -2.217 1 46.28 122 THR A N 1
ATOM 927 C CA . THR A 1 122 ? -6.871 -34.156 -1.566 1 46.28 122 THR A CA 1
ATOM 928 C C . THR A 1 122 ? -8.156 -34.969 -1.767 1 46.28 122 THR A C 1
ATOM 930 O O . THR A 1 122 ? -8.164 -36.188 -1.605 1 46.28 122 THR A O 1
ATOM 933 N N . ARG A 1 123 ? -9.242 -34.25 -1.842 1 44.12 123 ARG A N 1
ATOM 934 C CA . ARG A 1 123 ? -10.453 -35.031 -2.051 1 44.12 123 ARG A CA 1
ATOM 935 C C . ARG A 1 123 ? -10.414 -35.75 -3.393 1 44.12 123 ARG A C 1
ATOM 937 O O . ARG A 1 123 ? -10.906 -36.875 -3.514 1 44.12 123 ARG A O 1
ATOM 944 N N . ALA A 1 124 ? -9.844 -35.125 -4.344 1 43.59 124 ALA A N 1
ATOM 945 C CA . ALA A 1 124 ? -9.758 -35.844 -5.613 1 43.59 124 ALA A CA 1
ATOM 946 C C . ALA A 1 124 ? -8.711 -36.938 -5.543 1 43.59 124 ALA A C 1
ATOM 948 O O . ALA A 1 124 ? -8.906 -38.031 -6.113 1 43.59 124 ALA A O 1
ATOM 949 N N . ALA A 1 125 ? -7.574 -36.75 -4.867 1 42.44 125 ALA A N 1
ATOM 950 C CA . ALA A 1 125 ? -6.59 -37.812 -4.785 1 42.44 125 ALA A CA 1
ATOM 951 C C . ALA A 1 125 ? -7.098 -38.969 -3.906 1 42.44 125 ALA A C 1
ATOM 953 O O . ALA A 1 125 ? -6.867 -40.125 -4.207 1 42.44 125 ALA A O 1
ATOM 954 N N . LYS A 1 126 ? -7.609 -38.656 -2.744 1 44.53 126 LYS A N 1
ATOM 955 C CA . LYS A 1 126 ? -8.055 -39.75 -1.873 1 44.53 126 LYS A CA 1
ATOM 956 C C . LYS A 1 12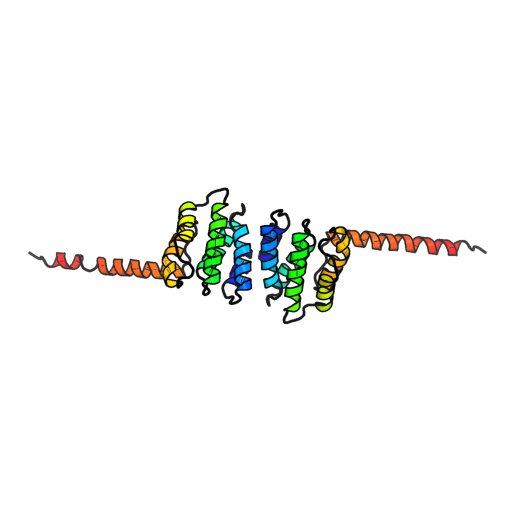6 ? -9.242 -40.469 -2.48 1 44.53 126 LYS A C 1
ATOM 958 O O . LYS A 1 126 ? -9.484 -41.656 -2.15 1 44.53 126 LYS A O 1
ATOM 963 N N . ALA A 1 127 ? -10.031 -39.781 -3.246 1 43.31 127 ALA A N 1
ATOM 964 C CA . ALA A 1 127 ? -11.133 -40.5 -3.896 1 43.31 127 ALA A CA 1
ATOM 965 C C . ALA A 1 127 ? -10.617 -41.469 -4.934 1 43.31 127 ALA A C 1
ATOM 967 O O . ALA A 1 127 ? -11.188 -42.562 -5.113 1 43.31 127 ALA A O 1
ATOM 968 N N . LYS A 1 128 ? -9.539 -41.156 -5.688 1 44.53 128 LYS A N 1
ATOM 969 C CA . LYS A 1 128 ? -8.969 -42.094 -6.637 1 44.53 128 LYS A CA 1
ATOM 970 C C . LYS A 1 128 ? -8.258 -43.219 -5.91 1 44.53 128 LYS A C 1
ATOM 972 O O . LYS A 1 128 ? -8.133 -44.344 -6.449 1 44.53 128 LYS A O 1
ATOM 977 N N . ALA A 1 129 ? -7.617 -42.938 -4.699 1 43.38 129 ALA A N 1
ATOM 978 C CA . ALA A 1 129 ? -6.887 -43.969 -3.965 1 43.38 129 ALA A CA 1
ATOM 979 C C . ALA A 1 129 ? -7.848 -44.969 -3.334 1 43.38 129 ALA A C 1
ATOM 981 O O . ALA A 1 129 ? -7.492 -46.125 -3.131 1 43.38 129 ALA A O 1
ATOM 982 N N . VAL A 1 130 ? -9.047 -44.438 -2.918 1 43.09 130 VAL A N 1
ATOM 983 C CA . VAL A 1 130 ? -9.984 -45.375 -2.293 1 43.09 130 VAL A CA 1
ATOM 984 C C . VAL A 1 130 ? -10.508 -46.344 -3.336 1 43.09 130 VAL A C 1
ATOM 986 O O . VAL A 1 130 ? -10.844 -47.5 -3.01 1 43.09 130 VAL A O 1
ATOM 989 N N . ASP A 1 131 ? -10.781 -45.812 -4.555 1 43.47 131 ASP A N 1
ATOM 990 C CA . ASP A 1 131 ? -11.453 -46.719 -5.48 1 43.47 131 ASP A CA 1
ATOM 991 C C . ASP A 1 131 ? -10.492 -47.781 -6.02 1 43.47 131 ASP A C 1
ATOM 993 O O . ASP A 1 131 ? -10.898 -48.688 -6.723 1 43.47 131 ASP A O 1
ATOM 997 N N . GLY A 1 132 ? -9.164 -47.312 -6.027 1 41.12 132 GLY A N 1
ATOM 998 C CA . GLY A 1 132 ? -8.234 -48.188 -6.719 1 41.12 132 GLY A CA 1
ATOM 999 C C . GLY A 1 132 ? -7.984 -49.5 -5.977 1 41.12 132 GLY A C 1
ATOM 1000 O O . GLY A 1 132 ? -7.516 -50.469 -6.566 1 41.12 132 GLY A O 1
ATOM 1001 N N . GLU A 1 133 ? -7.902 -49.344 -4.641 1 42.12 133 GLU A N 1
ATOM 1002 C CA . GLU A 1 133 ? -7.387 -50.5 -3.906 1 42.12 133 GLU A CA 1
ATOM 1003 C C . GLU A 1 133 ? -8.445 -51.594 -3.771 1 42.12 133 GLU A C 1
ATOM 1005 O O . GLU A 1 133 ? -8.156 -52.688 -3.291 1 42.12 133 GLU A O 1
ATOM 1010 N N . GLY A 1 134 ? -9.727 -51.125 -4 1 40.81 134 GLY A N 1
ATOM 1011 C CA . GLY A 1 134 ? -10.719 -52.125 -3.631 1 40.81 134 GLY A CA 1
ATOM 1012 C C . GLY A 1 134 ? -10.695 -53.344 -4.531 1 40.81 134 GLY A C 1
ATOM 1013 O O . GLY A 1 134 ? -11.234 -54.406 -4.172 1 40.81 134 GLY A O 1
ATOM 1014 N N . SER A 1 135 ? -10.531 -53.031 -5.816 1 41.09 135 SER A N 1
ATOM 1015 C CA . SER A 1 135 ? -11.016 -54.062 -6.723 1 41.09 135 SER A CA 1
ATOM 1016 C C . SER A 1 135 ? -10.031 -55.219 -6.824 1 41.09 135 SER A C 1
ATOM 1018 O O . SER A 1 135 ? -10.344 -56.25 -7.387 1 41.09 135 SER A O 1
ATOM 1020 N N . TYR A 1 136 ? -8.758 -54.906 -6.562 1 42.88 136 TYR A N 1
ATOM 1021 C CA . TYR A 1 136 ? -7.809 -55.938 -6.988 1 42.88 136 TYR A CA 1
ATOM 1022 C C . TYR A 1 136 ? -7.898 -57.156 -6.094 1 42.88 136 TYR A C 1
ATOM 1024 O O . TYR A 1 136 ? -7.656 -58.281 -6.547 1 42.88 136 TYR A O 1
ATOM 1032 N N . ALA A 1 137 ? -8.125 -56.875 -4.828 1 41.84 137 ALA A N 1
ATOM 1033 C CA . ALA A 1 137 ? -7.973 -57.969 -3.869 1 41.84 137 ALA A CA 1
ATOM 1034 C C . ALA A 1 137 ? -9.078 -59 -4.047 1 41.84 137 ALA A C 1
ATOM 1036 O O . ALA A 1 137 ? -8.969 -60.125 -3.541 1 41.84 137 ALA A O 1
ATOM 1037 N N . ALA A 1 138 ? -10.141 -58.5 -4.637 1 41.78 138 ALA A N 1
ATOM 1038 C CA . ALA A 1 138 ? -11.281 -59.406 -4.66 1 41.78 138 ALA A CA 1
ATOM 1039 C C . ALA A 1 138 ? -11.047 -60.562 -5.637 1 41.78 138 ALA A C 1
ATOM 1041 O O . ALA A 1 138 ? -11.688 -61.625 -5.539 1 41.78 138 ALA A O 1
ATOM 1042 N N . LEU A 1 139 ? -10.203 -60.25 -6.645 1 42.47 139 LEU A N 1
ATOM 1043 C CA . LEU A 1 139 ? -10.156 -61.25 -7.707 1 42.47 139 LEU A CA 1
ATOM 1044 C C . LEU A 1 139 ? -9.406 -62.5 -7.25 1 42.47 139 LEU A C 1
ATOM 1046 O O . LEU A 1 139 ? -9.672 -63.594 -7.727 1 42.47 139 LEU A O 1
ATOM 1050 N N . VAL A 1 140 ? -8.422 -62.219 -6.363 1 44.44 140 VAL A N 1
ATOM 1051 C CA . VAL A 1 140 ? -7.48 -63.312 -6.211 1 44.44 140 VAL A CA 1
ATOM 1052 C C . VAL A 1 140 ? -8.141 -64.438 -5.441 1 44.44 140 VAL A C 1
ATOM 1054 O O . VAL A 1 140 ? -7.727 -65.625 -5.555 1 44.44 140 VAL A O 1
ATOM 1057 N N . HIS A 1 141 ? -9.055 -64.062 -4.555 1 43.16 141 HIS A N 1
ATOM 1058 C CA . HIS A 1 141 ? -9.391 -65.125 -3.619 1 43.16 141 HIS A CA 1
ATOM 1059 C C . HIS A 1 141 ? -10.18 -66.188 -4.309 1 43.16 141 HIS A C 1
ATOM 1061 O O . HIS A 1 141 ? -10.336 -67.312 -3.756 1 43.16 141 HIS A O 1
ATOM 1067 N N . ASP A 1 142 ? -10.906 -65.75 -5.312 1 42.25 142 ASP A N 1
ATOM 1068 C CA . ASP A 1 142 ? -11.906 -66.75 -5.684 1 42.25 142 ASP A CA 1
ATOM 1069 C C . ASP A 1 142 ? -11.266 -67.938 -6.395 1 42.25 142 ASP A C 1
ATOM 1071 O O . ASP A 1 142 ? -11.961 -68.875 -6.773 1 42.25 142 ASP A O 1
ATOM 1075 N N . VAL A 1 143 ? -10.039 -67.688 -6.844 1 41.59 143 VAL A N 1
ATOM 1076 C CA . VAL A 1 143 ? -9.578 -68.75 -7.684 1 41.59 143 VAL A CA 1
ATOM 1077 C C . VAL A 1 143 ? -9.18 -69.938 -6.805 1 41.59 143 VAL A C 1
ATOM 1079 O O . VAL A 1 143 ? -8.125 -69.938 -6.164 1 41.59 143 VAL A O 1
ATOM 1082 N N . GLY A 1 144 ? -9.953 -70.25 -5.715 1 35.12 144 GLY A N 1
ATOM 1083 C CA . GLY A 1 144 ? -9.797 -71.5 -4.996 1 35.12 144 GLY A CA 1
ATOM 1084 C C . GLY A 1 144 ? -9.805 -72.688 -5.906 1 35.12 144 GLY A C 1
ATOM 1085 O O . GLY A 1 144 ? -10.82 -73 -6.52 1 35.12 144 GLY A O 1
ATOM 1086 N N . PHE A 1 145 ? -8.75 -72.75 -6.727 1 31.16 145 PHE A N 1
ATOM 1087 C CA . PHE A 1 145 ? -8.539 -74.125 -7.238 1 31.16 145 PHE A CA 1
ATOM 1088 C C . PHE A 1 145 ? -8.156 -75.062 -6.109 1 31.16 145 PHE A C 1
ATOM 1090 O O . PHE A 1 145 ? -7.562 -74.625 -5.113 1 31.16 145 PHE A O 1
ATOM 1097 N N . MET B 1 1 ? -1.037 -1.597 14.898 1 44.88 1 MET B N 1
ATOM 1098 C CA . MET B 1 1 ? -0.089 -0.486 14.898 1 44.88 1 MET B CA 1
ATOM 1099 C C . MET B 1 1 ? 1.178 -0.854 14.125 1 44.88 1 MET B C 1
ATOM 1101 O O . MET B 1 1 ? 1.666 -0.067 13.312 1 44.88 1 MET B O 1
ATOM 1105 N N . GLU B 1 2 ? 1.531 -2.207 14.078 1 55.53 2 GLU B N 1
ATOM 1106 C CA . GLU B 1 2 ? 2.871 -2.623 13.672 1 55.53 2 GLU B CA 1
ATOM 1107 C C . GLU B 1 2 ? 2.994 -2.688 12.156 1 55.53 2 GLU B C 1
ATOM 1109 O O . GLU B 1 2 ? 4.031 -2.324 11.594 1 55.53 2 GLU B O 1
ATOM 1114 N N . LEU B 1 3 ? 1.783 -2.965 11.43 1 50.97 3 LEU B N 1
ATOM 1115 C CA . LEU B 1 3 ? 1.896 -3.275 10.008 1 50.97 3 LEU B CA 1
ATOM 1116 C C . LEU B 1 3 ? 2.172 -2.014 9.195 1 50.97 3 LEU B C 1
ATOM 1118 O O . LEU B 1 3 ? 3.104 -1.982 8.391 1 50.97 3 LEU B O 1
ATOM 1122 N N . ILE B 1 4 ? 1.259 -1.05 9.359 1 68.94 4 ILE B N 1
ATOM 1123 C CA . ILE B 1 4 ? 1.434 0.225 8.672 1 68.94 4 ILE B CA 1
ATOM 1124 C C . ILE B 1 4 ? 2.76 0.858 9.086 1 68.94 4 ILE B C 1
ATOM 1126 O O . ILE B 1 4 ? 3.432 1.497 8.273 1 68.94 4 ILE B O 1
ATOM 1130 N N . ASP B 1 5 ? 3.197 0.222 10.055 1 74.56 5 ASP B N 1
ATOM 1131 C CA . ASP B 1 5 ? 4.488 0.718 10.531 1 74.56 5 ASP B CA 1
ATOM 1132 C C . ASP B 1 5 ? 5.629 0.192 9.664 1 74.56 5 ASP B C 1
ATOM 1134 O O . ASP B 1 5 ? 6.594 0.911 9.398 1 74.56 5 ASP B O 1
ATOM 1138 N N . ALA B 1 6 ? 5.434 -1.083 9.227 1 70.31 6 ALA B N 1
ATOM 1139 C CA . ALA B 1 6 ? 6.453 -1.665 8.359 1 70.31 6 ALA B CA 1
ATOM 1140 C C . ALA B 1 6 ? 6.473 -0.971 6.996 1 70.31 6 ALA B C 1
ATOM 1142 O O . ALA B 1 6 ? 7.543 -0.699 6.449 1 70.31 6 ALA B O 1
ATOM 1143 N N . VAL B 1 7 ? 5.246 -0.717 6.457 1 76.31 7 VAL B N 1
ATOM 1144 C CA . VAL B 1 7 ? 5.156 -0 5.191 1 76.31 7 VAL B CA 1
ATOM 1145 C C . VAL B 1 7 ? 5.77 1.39 5.336 1 76.31 7 VAL B C 1
ATOM 1147 O O . VAL B 1 7 ? 6.543 1.825 4.477 1 76.31 7 VAL B O 1
ATOM 1150 N N . ARG B 1 8 ? 5.469 1.929 6.43 1 82.62 8 ARG B N 1
ATOM 1151 C CA . ARG B 1 8 ? 5.996 3.262 6.695 1 82.62 8 ARG B CA 1
ATOM 1152 C C . ARG B 1 8 ? 7.52 3.236 6.797 1 82.62 8 ARG B C 1
ATOM 1154 O O . ARG B 1 8 ? 8.195 4.125 6.273 1 82.62 8 ARG B O 1
ATOM 1161 N N . ALA B 1 9 ? 8 2.199 7.402 1 80.12 9 ALA B N 1
ATOM 1162 C CA . ALA B 1 9 ? 9.445 2.074 7.578 1 80.12 9 ALA B CA 1
ATOM 1163 C C . ALA B 1 9 ? 10.148 1.895 6.234 1 80.12 9 ALA B C 1
ATOM 1165 O O . ALA B 1 9 ? 11.219 2.463 6.008 1 80.12 9 ALA B O 1
ATOM 1166 N N . GLU B 1 10 ? 9.516 1.13 5.387 1 78.12 10 GLU B N 1
ATOM 1167 C CA . GLU B 1 10 ? 10.102 0.887 4.07 1 78.12 10 GLU B CA 1
ATOM 1168 C C . GLU B 1 10 ? 10.039 2.139 3.201 1 78.12 10 GLU B C 1
ATOM 1170 O O . GLU B 1 10 ? 10.93 2.371 2.375 1 78.12 10 GLU B O 1
ATOM 1175 N N . LEU B 1 11 ? 9.008 2.854 3.363 1 86.25 11 LEU B N 1
ATOM 1176 C CA . LEU B 1 11 ? 8.828 4.074 2.582 1 86.25 11 LEU B CA 1
ATOM 1177 C C . LEU B 1 11 ? 9.766 5.172 3.064 1 86.25 11 LEU B C 1
ATOM 1179 O O . LEU B 1 11 ? 10.172 6.031 2.283 1 86.25 11 LEU B O 1
ATOM 1183 N N . HIS B 1 12 ? 9.992 5.309 4.379 1 82.5 12 HIS B N 1
ATOM 1184 C CA . HIS B 1 12 ? 10.711 6.402 5.023 1 82.5 12 HIS B CA 1
ATOM 1185 C C . HIS B 1 12 ? 12.047 6.664 4.34 1 82.5 12 HIS B C 1
ATOM 1187 O O . HIS B 1 12 ? 12.398 7.816 4.07 1 82.5 12 HIS B O 1
ATOM 1193 N N . SER B 1 13 ? 12.859 5.711 4.004 1 81.12 13 SER B N 1
ATOM 1194 C CA . SER B 1 13 ? 14.172 6.031 3.457 1 81.12 13 SER B CA 1
ATOM 1195 C C . SER B 1 13 ? 14.281 5.613 1.994 1 81.12 13 SER B C 1
ATOM 1197 O O . SER B 1 13 ? 15.359 5.672 1.402 1 81.12 13 SER B O 1
ATOM 1199 N N . SER B 1 14 ? 13.188 5.441 1.465 1 88.5 14 SER B N 1
ATOM 1200 C CA . SER B 1 14 ? 13.227 5 0.076 1 88.5 14 SER B CA 1
ATOM 1201 C C . SER B 1 14 ? 13.438 6.176 -0.873 1 88.5 14 SER B C 1
ATOM 1203 O O . SER B 1 14 ? 12.938 7.273 -0.624 1 88.5 14 SER B O 1
ATOM 1205 N N . ARG B 1 15 ? 14.219 5.914 -1.95 1 91.56 15 ARG B N 1
ATOM 1206 C CA . ARG B 1 15 ? 14.398 6.918 -2.996 1 91.56 15 ARG B CA 1
ATOM 1207 C C . ARG B 1 15 ? 13.68 6.512 -4.277 1 91.56 15 ARG B C 1
ATOM 1209 O O . ARG B 1 15 ? 13.828 7.164 -5.312 1 91.56 15 ARG B O 1
ATOM 1216 N N . ASP B 1 16 ? 12.906 5.457 -4.207 1 92.62 16 ASP B N 1
ATOM 1217 C CA . ASP B 1 16 ? 12.117 4.98 -5.336 1 92.62 16 ASP B CA 1
ATOM 1218 C C . ASP B 1 16 ? 10.773 5.707 -5.41 1 92.62 16 ASP B C 1
ATOM 1220 O O . ASP B 1 16 ? 9.836 5.363 -4.684 1 92.62 16 ASP B O 1
ATOM 1224 N N . ILE B 1 17 ? 10.664 6.609 -6.367 1 95.94 17 ILE B N 1
ATOM 1225 C CA . ILE B 1 17 ? 9.492 7.477 -6.465 1 95.94 17 ILE B CA 1
ATOM 1226 C C . ILE B 1 17 ? 8.25 6.637 -6.738 1 95.94 17 ILE B C 1
ATOM 1228 O O . ILE B 1 17 ? 7.18 6.895 -6.18 1 95.94 17 ILE B O 1
ATOM 1232 N N . SER B 1 18 ? 8.375 5.664 -7.578 1 93.19 18 SER B N 1
ATOM 1233 C CA . SER B 1 18 ? 7.234 4.805 -7.887 1 93.19 18 SER B CA 1
ATOM 1234 C C . SER B 1 18 ? 6.723 4.098 -6.637 1 93.19 18 SER B C 1
ATOM 1236 O O . SER B 1 18 ? 5.512 3.971 -6.441 1 93.19 18 SER B O 1
ATOM 1238 N N . LYS B 1 19 ? 7.594 3.664 -5.859 1 92.88 19 LYS B N 1
ATOM 1239 C CA . LYS B 1 19 ? 7.258 3.012 -4.598 1 92.88 19 LYS B CA 1
ATOM 1240 C C . LYS B 1 19 ? 6.574 3.986 -3.643 1 92.88 19 LYS B C 1
ATOM 1242 O O . LYS B 1 19 ? 5.57 3.645 -3.014 1 92.88 19 LYS B O 1
ATOM 1247 N N . LEU B 1 20 ? 7.094 5.117 -3.586 1 95.88 20 LEU B N 1
ATOM 1248 C CA . LEU B 1 20 ? 6.555 6.141 -2.695 1 95.88 20 LEU B CA 1
ATOM 1249 C C . LEU B 1 20 ? 5.156 6.559 -3.129 1 95.88 20 LEU B C 1
ATOM 1251 O O . LEU B 1 20 ? 4.258 6.695 -2.295 1 95.88 20 LEU B O 1
ATOM 1255 N N . LEU B 1 21 ? 5 6.688 -4.406 1 96 21 LEU B N 1
ATOM 1256 C CA . LEU B 1 21 ? 3.699 7.078 -4.938 1 96 21 LEU B CA 1
ATOM 1257 C C . LEU B 1 21 ? 2.676 5.969 -4.742 1 96 21 LEU B C 1
ATOM 1259 O O . LEU B 1 21 ? 1.528 6.234 -4.375 1 96 21 LEU B O 1
ATOM 1263 N N . ALA B 1 22 ? 3.09 4.781 -4.922 1 93.25 22 ALA B N 1
ATOM 1264 C CA . ALA B 1 22 ? 2.209 3.641 -4.676 1 93.25 22 ALA B CA 1
ATOM 1265 C C . ALA B 1 22 ? 1.845 3.535 -3.197 1 93.25 22 ALA B C 1
ATOM 1267 O O . ALA B 1 22 ? 0.693 3.258 -2.855 1 93.25 22 ALA B O 1
ATOM 1268 N N . GLY B 1 23 ? 2.85 3.725 -2.357 1 92.56 23 GLY B N 1
ATOM 1269 C CA . GLY B 1 23 ? 2.609 3.729 -0.923 1 92.56 23 GLY B CA 1
ATOM 1270 C C . GLY B 1 23 ? 1.623 4.797 -0.485 1 92.56 23 GLY B C 1
ATOM 1271 O O . GLY B 1 23 ? 0.719 4.527 0.308 1 92.56 23 GLY B O 1
ATOM 1272 N N . CYS B 1 24 ? 1.791 5.934 -1.083 1 94.94 24 CYS B N 1
ATOM 1273 C CA . CYS B 1 24 ? 0.903 7.051 -0.79 1 94.94 24 CYS B CA 1
ATOM 1274 C C . CYS B 1 24 ? -0.541 6.707 -1.138 1 94.94 24 CYS B C 1
ATOM 1276 O O . CYS B 1 24 ? -1.447 6.934 -0.334 1 94.94 24 CYS B O 1
ATOM 1278 N N . ALA B 1 25 ? -0.706 6.25 -2.32 1 94.31 25 ALA B N 1
ATOM 1279 C CA . ALA B 1 25 ? -2.043 5.867 -2.764 1 94.31 25 ALA B CA 1
ATOM 1280 C C . ALA B 1 25 ? -2.639 4.801 -1.851 1 94.31 25 ALA B C 1
ATOM 1282 O O . ALA B 1 25 ? -3.799 4.898 -1.444 1 94.31 25 ALA B O 1
ATOM 1283 N N . CYS B 1 26 ? -1.918 3.889 -1.472 1 92.38 26 CYS B N 1
ATOM 1284 C CA . CYS B 1 26 ? -2.361 2.797 -0.612 1 92.38 26 CYS B CA 1
ATOM 1285 C C . CYS B 1 26 ? -2.732 3.311 0.774 1 92.38 26 CYS B C 1
ATOM 1287 O O . CYS B 1 26 ? -3.807 2.996 1.29 1 92.38 26 CYS B O 1
ATOM 1289 N N . LEU B 1 27 ? -1.88 4.09 1.35 1 92.81 27 LEU B N 1
ATOM 1290 C CA . LEU B 1 27 ? -2.123 4.641 2.678 1 92.81 27 LEU B CA 1
ATOM 1291 C C . LEU B 1 27 ? -3.402 5.469 2.697 1 92.81 27 LEU B C 1
ATOM 1293 O O . LEU B 1 27 ? -4.148 5.445 3.678 1 92.81 27 LEU B O 1
ATOM 1297 N N . SER B 1 28 ? -3.637 6.195 1.641 1 94.88 28 SER B N 1
ATOM 1298 C CA . SER B 1 28 ? -4.801 7.074 1.587 1 94.88 28 SER B CA 1
ATOM 1299 C C . SER B 1 28 ? -6.094 6.289 1.773 1 94.88 28 SER B C 1
ATOM 1301 O O . SER B 1 28 ? -7.051 6.789 2.367 1 94.88 28 SER B O 1
ATOM 1303 N N . HIS B 1 29 ? -6.168 5.109 1.318 1 91.81 29 HIS B N 1
ATOM 1304 C CA . HIS B 1 29 ? -7.363 4.281 1.449 1 91.81 29 HIS B CA 1
ATOM 1305 C C . HIS B 1 29 ? -7.582 3.854 2.896 1 91.81 29 HIS B C 1
ATOM 1307 O O . HIS B 1 29 ? -8.703 3.537 3.293 1 91.81 29 HIS B O 1
ATOM 1313 N N . PHE B 1 30 ? -6.582 3.879 3.662 1 88.75 30 PHE B N 1
ATOM 1314 C CA . PHE B 1 30 ? -6.688 3.395 5.035 1 88.75 30 PHE B CA 1
ATOM 1315 C C . PHE B 1 30 ? -6.945 4.547 5.996 1 88.75 30 PHE B C 1
ATOM 1317 O O . PHE B 1 30 ? -7.293 4.324 7.16 1 88.75 30 PHE B O 1
ATOM 1324 N N . VAL B 1 31 ? -6.809 5.688 5.527 1 91.81 31 VAL B N 1
ATOM 1325 C CA . VAL B 1 31 ? -7.113 6.859 6.344 1 91.81 31 VAL B CA 1
ATOM 1326 C C . VAL B 1 31 ? -8.586 6.84 6.754 1 91.81 31 VAL B C 1
ATOM 1328 O O . VAL B 1 31 ? -8.93 7.25 7.863 1 91.81 31 VAL B O 1
ATOM 1331 N N . ARG B 1 32 ? -9.438 6.324 5.914 1 86.69 32 ARG B N 1
ATOM 1332 C CA . ARG B 1 32 ? -10.867 6.324 6.191 1 86.69 32 ARG B CA 1
ATOM 1333 C C . ARG B 1 32 ? -11.297 5.039 6.895 1 86.69 32 ARG B C 1
ATOM 1335 O O . ARG B 1 32 ? -12.484 4.762 7.023 1 86.69 32 ARG B O 1
ATOM 1342 N N . SER B 1 33 ? -10.367 4.293 7.262 1 85 33 SER B N 1
ATOM 1343 C CA . SER B 1 33 ? -10.68 3.021 7.902 1 85 33 SER B CA 1
ATOM 1344 C C . SER B 1 33 ? -11.375 3.234 9.242 1 85 33 SER B C 1
ATOM 1346 O O . SER B 1 33 ? -11.023 4.141 10 1 85 33 SER B O 1
ATOM 1348 N N . ALA B 1 34 ? -12.336 2.32 9.57 1 82.94 34 ALA B N 1
ATOM 1349 C CA . ALA B 1 34 ? -13.016 2.361 10.867 1 82.94 34 ALA B CA 1
ATOM 1350 C C . ALA B 1 34 ? -12.086 1.904 11.992 1 82.94 34 ALA B C 1
ATOM 1352 O O . ALA B 1 34 ? -12.305 2.24 13.156 1 82.94 34 ALA B O 1
ATOM 1353 N N . ASN B 1 35 ? -11.102 1.114 11.641 1 83.56 35 ASN B N 1
ATOM 1354 C CA . ASN B 1 35 ? -10.086 0.714 12.609 1 83.56 35 ASN B CA 1
ATOM 1355 C C . ASN B 1 35 ? -9.188 1.887 13 1 83.56 35 ASN B C 1
ATOM 1357 O O . ASN B 1 35 ? -8.422 2.391 12.18 1 83.56 35 ASN B O 1
ATOM 1361 N N . GLN B 1 36 ? -9.258 2.236 14.227 1 84.56 36 GLN B N 1
ATOM 1362 C CA . GLN B 1 36 ? -8.578 3.436 14.703 1 84.56 36 GLN B CA 1
ATOM 1363 C C . GLN B 1 36 ? -7.062 3.295 14.578 1 84.56 36 GLN B C 1
ATOM 1365 O O . GLN B 1 36 ? -6.367 4.27 14.273 1 84.56 36 GLN B O 1
ATOM 1370 N N . GLY B 1 37 ? -6.586 2.156 14.859 1 84.25 37 GLY B N 1
ATOM 1371 C CA . GLY B 1 37 ? -5.16 1.919 14.703 1 84.25 37 GLY B CA 1
ATOM 1372 C C . GLY B 1 37 ? -4.68 2.086 13.273 1 84.25 37 GLY B C 1
ATOM 1373 O O . GLY B 1 37 ? -3.641 2.703 13.031 1 84.25 37 GLY B O 1
ATOM 1374 N N . LEU B 1 38 ? -5.465 1.609 12.32 1 85.44 38 LEU B N 1
ATOM 1375 C CA . LEU B 1 38 ? -5.129 1.731 10.906 1 85.44 38 LEU B CA 1
ATOM 1376 C C . LEU B 1 38 ? -5.25 3.18 10.445 1 85.44 38 LEU B C 1
ATOM 1378 O O . LEU B 1 38 ? -4.402 3.664 9.688 1 85.44 38 LEU B O 1
ATOM 1382 N N . HIS B 1 39 ? -6.277 3.771 10.914 1 87.19 39 HIS B N 1
ATOM 1383 C CA . HIS B 1 39 ? -6.477 5.18 10.594 1 87.19 39 HIS B CA 1
ATOM 1384 C C . HIS B 1 39 ? -5.293 6.023 11.047 1 87.19 39 HIS B C 1
ATOM 1386 O O . HIS B 1 39 ? -4.707 6.766 10.258 1 87.19 39 HIS B O 1
ATOM 1392 N N . LYS B 1 40 ? -4.898 5.848 12.234 1 89.5 40 LYS B N 1
ATOM 1393 C CA . LYS B 1 40 ? -3.832 6.656 12.82 1 89.5 40 LYS B CA 1
ATOM 1394 C C . LYS B 1 40 ? -2.496 6.379 12.133 1 89.5 40 LYS B C 1
ATOM 1396 O O . LYS B 1 40 ? -1.782 7.309 11.758 1 89.5 40 LYS B O 1
ATOM 1401 N N . SER B 1 41 ? -2.219 5.195 11.969 1 88.81 41 SER B N 1
ATOM 1402 C CA . SER B 1 41 ? -0.946 4.801 11.375 1 88.81 41 SER B CA 1
ATOM 1403 C C . SER B 1 41 ? -0.847 5.266 9.922 1 88.81 41 SER B C 1
ATOM 1405 O O . SER B 1 41 ? 0.212 5.719 9.484 1 88.81 41 SER B O 1
ATOM 1407 N N . SER B 1 42 ? -1.925 5.105 9.195 1 92.38 42 SER B N 1
ATOM 1408 C CA . SER B 1 42 ? -1.927 5.547 7.801 1 92.38 42 SER B CA 1
ATOM 1409 C C . SER B 1 42 ? -1.79 7.062 7.699 1 92.38 42 SER B C 1
ATOM 1411 O O . SER B 1 42 ? -1.062 7.57 6.844 1 92.38 42 SER B O 1
ATOM 1413 N N . THR B 1 43 ? -2.5 7.699 8.617 1 93.88 43 THR B N 1
ATOM 1414 C CA . THR B 1 43 ? -2.416 9.156 8.633 1 93.88 43 THR B CA 1
ATOM 1415 C C . THR B 1 43 ? -0.997 9.609 8.961 1 93.88 43 THR B C 1
ATOM 1417 O O . THR B 1 43 ? -0.467 10.516 8.305 1 93.88 43 THR B O 1
ATOM 1420 N N . LEU B 1 44 ? -0.335 8.969 9.836 1 93.5 44 LEU B N 1
ATOM 1421 C CA . LEU B 1 44 ? 1.049 9.266 10.188 1 93.5 44 LEU B CA 1
ATOM 1422 C C . LEU B 1 44 ? 1.969 9.047 8.992 1 93.5 44 LEU B C 1
ATOM 1424 O O . LEU B 1 44 ? 2.871 9.852 8.742 1 93.5 44 LEU B O 1
ATOM 1428 N N . GLY B 1 45 ? 1.702 7.996 8.297 1 93.69 45 GLY B N 1
ATOM 1429 C CA . GLY B 1 45 ? 2.484 7.719 7.105 1 93.69 45 GLY B CA 1
ATOM 1430 C C . GLY B 1 45 ? 2.371 8.805 6.055 1 93.69 45 GLY B C 1
ATOM 1431 O O . GLY B 1 45 ? 3.367 9.172 5.426 1 93.69 45 GLY B O 1
ATOM 1432 N N . MET B 1 46 ? 1.232 9.305 5.895 1 96.19 46 MET B N 1
ATOM 1433 C CA . MET B 1 46 ? 1.016 10.367 4.914 1 96.19 46 MET B CA 1
ATOM 1434 C C . MET B 1 46 ? 1.697 11.656 5.348 1 96.19 46 MET B C 1
ATOM 1436 O O . MET B 1 46 ? 2.305 12.352 4.531 1 96.19 46 MET B O 1
ATOM 1440 N N . LEU B 1 47 ? 1.597 11.898 6.617 1 96.38 47 LEU B N 1
ATOM 1441 C CA . LEU B 1 47 ? 2.271 13.086 7.141 1 96.38 47 LEU B CA 1
ATOM 1442 C C . LEU B 1 47 ? 3.777 12.992 6.926 1 96.38 47 LEU B C 1
ATOM 1444 O O . LEU B 1 47 ? 4.422 13.984 6.574 1 96.38 47 LEU B O 1
ATOM 1448 N N . ALA B 1 48 ? 4.309 11.867 7.102 1 94.75 48 ALA B N 1
ATOM 1449 C CA . ALA B 1 48 ? 5.738 11.656 6.883 1 94.75 48 ALA B CA 1
ATOM 1450 C C . ALA B 1 48 ? 6.102 11.859 5.414 1 94.75 48 ALA B C 1
ATOM 1452 O O . ALA B 1 48 ? 7.145 12.438 5.102 1 94.75 48 ALA B O 1
ATOM 1453 N N . LEU B 1 49 ? 5.25 11.438 4.523 1 96.44 49 LEU B N 1
ATOM 1454 C CA . LEU B 1 49 ? 5.508 11.562 3.094 1 96.44 49 LEU B CA 1
ATOM 1455 C C . LEU B 1 49 ? 5.414 13.016 2.65 1 96.44 49 LEU B C 1
ATOM 1457 O O . LEU B 1 49 ? 6.035 13.414 1.66 1 96.44 49 LEU B O 1
ATOM 1461 N N . LEU B 1 50 ? 4.676 13.859 3.373 1 97.12 50 LEU B N 1
ATOM 1462 C CA . LEU B 1 50 ? 4.582 15.289 3.096 1 97.12 50 LEU B CA 1
ATOM 1463 C C . LEU B 1 50 ? 5.914 15.977 3.361 1 97.12 50 LEU B C 1
ATOM 1465 O O . LEU B 1 50 ? 6.133 17.109 2.918 1 97.12 50 LEU B O 1
ATOM 1469 N N . ALA B 1 51 ? 6.754 15.336 4.074 1 95.25 51 ALA B N 1
ATOM 1470 C CA . ALA B 1 51 ? 8.078 15.867 4.375 1 95.25 51 ALA B CA 1
ATOM 1471 C C . ALA B 1 51 ? 9.141 15.211 3.5 1 95.25 51 ALA B C 1
ATOM 1473 O O . ALA B 1 51 ? 10.344 15.422 3.709 1 95.25 51 ALA B O 1
ATOM 1474 N N . ASN B 1 52 ? 8.742 14.43 2.549 1 95.25 52 ASN B N 1
ATOM 1475 C CA . ASN B 1 52 ? 9.664 13.68 1.696 1 95.25 52 ASN B CA 1
ATOM 1476 C C . ASN B 1 52 ? 10.531 14.617 0.855 1 95.25 52 ASN B C 1
ATOM 1478 O O . ASN B 1 52 ? 10.148 15.758 0.598 1 95.25 52 ASN B O 1
ATOM 1482 N N . ARG B 1 53 ? 11.695 14.172 0.415 1 94.69 53 ARG B N 1
ATOM 1483 C CA . ARG B 1 53 ? 12.68 14.961 -0.316 1 94.69 53 ARG B CA 1
ATOM 1484 C C . ARG B 1 53 ? 12.203 15.258 -1.733 1 94.69 53 ARG B C 1
ATOM 1486 O O . ARG B 1 53 ? 12.633 16.234 -2.352 1 94.69 53 ARG B O 1
ATOM 1493 N N . PHE B 1 54 ? 11.305 14.523 -2.264 1 97.06 54 PHE B N 1
ATOM 1494 C CA . PHE B 1 54 ? 10.852 14.695 -3.641 1 97.06 54 PHE B CA 1
ATOM 1495 C C . PHE B 1 54 ? 9.547 15.477 -3.691 1 97.06 54 PHE B C 1
ATOM 1497 O O . PHE B 1 54 ? 8.523 15.023 -3.176 1 97.06 54 PHE B O 1
ATOM 1504 N N . PRO B 1 55 ? 9.5 16.625 -4.371 1 97.5 55 PRO B N 1
ATOM 1505 C CA . PRO B 1 55 ? 8.289 17.453 -4.441 1 97.5 55 PRO B CA 1
ATOM 1506 C C . PRO B 1 55 ? 7.102 16.703 -5.055 1 97.5 55 PRO B C 1
ATOM 1508 O O . PRO B 1 55 ? 5.957 16.922 -4.656 1 97.5 55 PRO B O 1
ATOM 1511 N N . ARG B 1 56 ? 7.41 15.852 -6.012 1 97.69 56 ARG B N 1
ATOM 1512 C CA . ARG B 1 56 ? 6.355 15.07 -6.648 1 97.69 56 ARG B CA 1
ATOM 1513 C C . ARG B 1 56 ? 5.629 14.203 -5.629 1 97.69 56 ARG B C 1
ATOM 1515 O O . ARG B 1 56 ? 4.402 14.07 -5.676 1 97.69 56 ARG B O 1
ATOM 1522 N N . VAL B 1 57 ? 6.348 13.648 -4.738 1 97.88 57 VAL B N 1
ATOM 1523 C CA . VAL B 1 57 ? 5.789 12.789 -3.701 1 97.88 57 VAL B CA 1
ATOM 1524 C C . VAL B 1 57 ? 4.984 13.625 -2.713 1 97.88 57 VAL B C 1
ATOM 1526 O O . VAL B 1 57 ? 3.873 13.25 -2.332 1 97.88 57 VAL B O 1
ATOM 1529 N N . ARG B 1 58 ? 5.512 14.766 -2.385 1 97.94 58 ARG B N 1
ATOM 1530 C CA . ARG B 1 58 ? 4.82 15.641 -1.44 1 97.94 58 ARG B CA 1
ATOM 1531 C C . ARG B 1 58 ? 3.49 16.125 -2.012 1 97.94 58 ARG B C 1
ATOM 1533 O O . ARG B 1 58 ? 2.467 16.094 -1.327 1 97.94 58 ARG B O 1
ATOM 1540 N N . SER B 1 59 ? 3.529 16.531 -3.262 1 98.12 59 SER B N 1
ATOM 1541 C CA . SER B 1 59 ? 2.324 17.031 -3.916 1 98.12 59 SER B CA 1
ATOM 1542 C C . SER B 1 59 ? 1.282 15.922 -4.062 1 98.12 59 SER B C 1
ATOM 1544 O O . SER B 1 59 ? 0.099 16.141 -3.789 1 98.12 59 SER B O 1
ATOM 1546 N N . ALA B 1 60 ? 1.718 14.773 -4.469 1 98.06 60 ALA B N 1
ATOM 1547 C CA . ALA B 1 60 ? 0.808 13.641 -4.59 1 98.06 60 ALA B CA 1
ATOM 1548 C C . ALA B 1 60 ? 0.208 13.266 -3.236 1 98.06 60 ALA B C 1
ATOM 1550 O O . ALA B 1 60 ? -0.989 12.992 -3.137 1 98.06 60 ALA B O 1
ATOM 1551 N N . THR B 1 61 ? 1.023 13.312 -2.238 1 98.19 61 THR B N 1
ATOM 1552 C CA . THR B 1 61 ? 0.565 12.977 -0.895 1 98.19 61 THR B CA 1
ATOM 1553 C C . THR B 1 61 ? -0.485 13.977 -0.416 1 98.19 61 THR B C 1
ATOM 1555 O O . THR B 1 61 ? -1.515 13.586 0.138 1 98.19 61 THR B O 1
ATOM 1558 N N . ALA B 1 62 ? -0.18 15.227 -0.7 1 98.44 62 ALA B N 1
ATOM 1559 C CA . ALA B 1 62 ? -1.146 16.25 -0.32 1 98.44 62 ALA B CA 1
ATOM 1560 C C . ALA B 1 62 ? -2.494 16.016 -0.994 1 98.44 62 ALA B C 1
ATOM 1562 O O . ALA B 1 62 ? -3.541 16.109 -0.348 1 98.44 62 ALA B O 1
ATOM 1563 N N . GLU B 1 63 ? -2.441 15.711 -2.207 1 97.94 63 GLU B N 1
ATOM 1564 C CA . GLU B 1 63 ? -3.662 15.461 -2.967 1 97.94 63 GLU B CA 1
ATOM 1565 C C . GLU B 1 63 ? -4.406 14.242 -2.432 1 97.94 63 GLU B C 1
ATOM 1567 O O . GLU B 1 63 ? -5.613 14.305 -2.195 1 97.94 63 GLU B O 1
ATOM 1572 N N . HIS B 1 64 ? -3.703 13.219 -2.238 1 97.56 64 HIS B N 1
ATOM 1573 C CA . HIS B 1 64 ? -4.312 11.992 -1.735 1 97.56 64 HIS B CA 1
ATOM 1574 C C . HIS B 1 64 ? -4.875 12.195 -0.332 1 97.56 64 HIS B C 1
ATOM 1576 O O . HIS B 1 64 ? -5.965 11.703 -0.019 1 97.56 64 HIS B O 1
ATOM 1582 N N . MET B 1 65 ? -4.18 12.883 0.467 1 97.31 65 MET B N 1
ATOM 1583 C CA . MET B 1 65 ? -4.637 13.141 1.83 1 97.31 65 MET B CA 1
ATOM 1584 C C . MET B 1 65 ? -5.867 14.039 1.834 1 97.31 65 MET B C 1
ATOM 1586 O O . MET B 1 65 ? -6.809 13.812 2.594 1 97.31 65 MET B O 1
ATOM 1590 N N . TYR B 1 66 ? -5.793 15.062 0.959 1 97.25 66 TYR B N 1
ATOM 1591 C CA . TYR B 1 66 ? -6.938 15.945 0.787 1 97.25 66 TYR B CA 1
ATOM 1592 C C . TYR B 1 66 ? -8.195 15.148 0.456 1 97.25 66 TYR B C 1
ATOM 1594 O O . TYR B 1 66 ? -9.219 15.281 1.137 1 97.25 66 TYR B O 1
ATOM 1602 N N . LEU B 1 67 ? -8.109 14.328 -0.457 1 96.19 67 LEU B N 1
ATOM 1603 C CA . LEU B 1 67 ? -9.25 13.539 -0.911 1 96.19 67 LEU B CA 1
ATOM 1604 C C . LEU B 1 67 ? -9.688 12.547 0.159 1 96.19 67 LEU B C 1
ATOM 1606 O O . LEU B 1 67 ? -10.883 12.328 0.36 1 96.19 67 LEU B O 1
ATOM 1610 N N . ALA B 1 68 ? -8.75 11.93 0.829 1 95.06 68 ALA B N 1
ATOM 1611 C CA . ALA B 1 68 ? -9.07 10.969 1.883 1 95.06 68 ALA B CA 1
ATOM 1612 C C . ALA B 1 68 ? -9.836 11.633 3.021 1 95.06 68 ALA B C 1
ATOM 1614 O O . ALA B 1 68 ? -10.828 11.094 3.506 1 95.06 68 ALA B O 1
ATOM 1615 N N . LEU B 1 69 ? -9.453 12.781 3.408 1 94.5 69 LEU B N 1
ATOM 1616 C CA . LEU B 1 69 ? -10.102 13.492 4.504 1 94.5 69 LEU B CA 1
ATOM 1617 C C . LEU B 1 69 ? -11.5 13.953 4.102 1 94.5 69 LEU B C 1
ATOM 1619 O O . LEU B 1 69 ? -12.422 13.953 4.922 1 94.5 69 LEU B O 1
ATOM 1623 N N . LEU B 1 70 ? -11.641 14.375 2.855 1 93 70 LEU B N 1
ATOM 1624 C CA . LEU B 1 70 ? -12.938 14.797 2.344 1 93 70 LEU B CA 1
ATOM 1625 C C . LEU B 1 70 ? -13.953 13.664 2.434 1 93 70 LEU B C 1
ATOM 1627 O O . LEU B 1 70 ? -15.148 13.906 2.619 1 93 70 LEU B O 1
ATOM 1631 N N . SER B 1 71 ? -13.438 12.461 2.393 1 89.31 71 SER B N 1
ATOM 1632 C CA . SER B 1 71 ? -14.312 11.305 2.277 1 89.31 71 SER B CA 1
ATOM 1633 C C . SER B 1 71 ? -14.539 10.641 3.635 1 89.31 71 SER B C 1
ATOM 1635 O O . SER B 1 71 ? -15.211 9.617 3.729 1 89.31 71 SER B O 1
ATOM 1637 N N . LEU B 1 72 ? -14 11.18 4.656 1 88.44 72 LEU B N 1
ATOM 1638 C CA . LEU B 1 72 ? -14.188 10.617 5.988 1 88.44 72 LEU B CA 1
ATOM 1639 C C . LEU B 1 72 ? -15.648 10.719 6.418 1 88.44 72 LEU B C 1
ATOM 1641 O O . LEU B 1 72 ? -16.281 11.75 6.215 1 88.44 72 LEU B O 1
ATOM 1645 N N . HIS B 1 73 ? -16.141 9.602 6.84 1 80.38 73 HIS B N 1
ATOM 1646 C CA . HIS B 1 73 ? -17.516 9.586 7.297 1 80.38 73 HIS B CA 1
ATOM 1647 C C . HIS B 1 73 ? -17.656 10.25 8.664 1 80.38 73 HIS B C 1
ATOM 1649 O O . HIS B 1 73 ? -18.656 10.938 8.922 1 80.38 73 HIS B O 1
ATOM 1655 N N . GLU B 1 74 ? -16.719 9.984 9.539 1 77.25 74 GLU B N 1
ATOM 1656 C CA . GLU B 1 74 ? -16.719 10.57 10.875 1 77.25 74 GLU B CA 1
ATOM 1657 C C . GLU B 1 74 ? -15.508 11.477 11.078 1 77.25 74 GLU B C 1
ATOM 1659 O O . GLU B 1 74 ? -14.367 11.016 11.062 1 77.25 74 GLU B O 1
ATOM 1664 N N . PRO B 1 75 ? -15.867 12.727 11.156 1 67.5 75 PRO B N 1
ATOM 1665 C CA . PRO B 1 75 ? -14.742 13.641 11.359 1 67.5 75 PRO B CA 1
ATOM 1666 C C . PRO B 1 75 ? -13.922 13.297 12.609 1 67.5 75 PRO B C 1
ATOM 1668 O O . PRO B 1 75 ? -14.477 12.828 13.609 1 67.5 75 PRO B O 1
ATOM 1671 N N . SER B 1 76 ? -12.609 13.148 12.328 1 66.69 76 SER B N 1
ATOM 1672 C CA . SER B 1 76 ? -11.641 12.984 13.414 1 66.69 76 SER B CA 1
ATOM 1673 C C . SER B 1 76 ? -10.844 14.266 13.625 1 66.69 76 SER B C 1
ATOM 1675 O O . SER B 1 76 ? -10.242 14.797 12.688 1 66.69 76 SER B O 1
ATOM 1677 N N . GLY B 1 77 ? -11.133 15.07 14.578 1 76.75 77 GLY B N 1
ATOM 1678 C CA . GLY B 1 77 ? -10.453 16.328 14.859 1 76.75 77 GLY B CA 1
ATOM 1679 C C . GLY B 1 77 ? -10.984 17.484 14.047 1 76.75 77 GLY B C 1
ATOM 1680 O O . GLY B 1 77 ? -12.195 17.594 13.836 1 76.75 77 GLY B O 1
ATOM 1681 N N . ASP B 1 78 ? -9.977 18.359 13.648 1 90.94 78 ASP B N 1
ATOM 1682 C CA . ASP B 1 78 ? -10.312 19.516 12.828 1 90.94 78 ASP B CA 1
ATOM 1683 C C . ASP B 1 78 ? -10.039 19.234 11.352 1 90.94 78 ASP B C 1
ATOM 1685 O O . ASP B 1 78 ? -9.164 19.859 10.75 1 90.94 78 ASP B O 1
ATOM 1689 N N . ASP B 1 79 ? -10.781 18.328 10.789 1 91.44 79 ASP B N 1
ATOM 1690 C CA . ASP B 1 79 ? -10.594 17.891 9.406 1 91.44 79 ASP B CA 1
ATOM 1691 C C . ASP B 1 79 ? -10.766 19.047 8.43 1 91.44 79 ASP B C 1
ATOM 1693 O O . ASP B 1 79 ? -10.086 19.109 7.402 1 91.44 79 ASP B O 1
ATOM 1697 N N . GLU B 1 80 ? -11.68 19.922 8.766 1 93.25 80 GLU B N 1
ATOM 1698 C CA . GLU B 1 80 ? -11.891 21.078 7.895 1 93.25 80 GLU B CA 1
ATOM 1699 C C . GLU B 1 80 ? -10.617 21.922 7.785 1 93.25 80 GLU B C 1
ATOM 1701 O O . GLU B 1 80 ? -10.242 22.344 6.688 1 93.25 80 GLU B O 1
ATOM 1706 N N . ASN B 1 81 ? -10.023 22.109 8.914 1 95.94 81 ASN B N 1
ATOM 1707 C CA . ASN B 1 81 ? -8.766 22.844 8.906 1 95.94 81 ASN B CA 1
ATOM 1708 C C . ASN B 1 81 ? -7.672 22.094 8.156 1 95.94 81 ASN B C 1
ATOM 1710 O O . ASN B 1 81 ? -6.898 22.688 7.402 1 95.94 81 ASN B O 1
ATOM 1714 N N . ALA B 1 82 ? -7.566 20.844 8.344 1 96.88 82 ALA B N 1
ATOM 1715 C CA . ALA B 1 82 ? -6.582 20.031 7.645 1 96.88 82 ALA B CA 1
ATOM 1716 C C . ALA B 1 82 ? -6.77 20.109 6.133 1 96.88 82 ALA B C 1
ATOM 1718 O O . ALA B 1 82 ? -5.797 20.281 5.391 1 96.88 82 ALA B O 1
ATOM 1719 N N . ILE B 1 83 ? -8.031 20.062 5.746 1 96.62 83 ILE B N 1
ATOM 1720 C CA . ILE B 1 83 ? -8.359 20.141 4.328 1 96.62 83 ILE B CA 1
ATOM 1721 C C . ILE B 1 83 ? -7.934 21.5 3.773 1 96.62 83 ILE B C 1
ATOM 1723 O O . ILE B 1 83 ? -7.348 21.578 2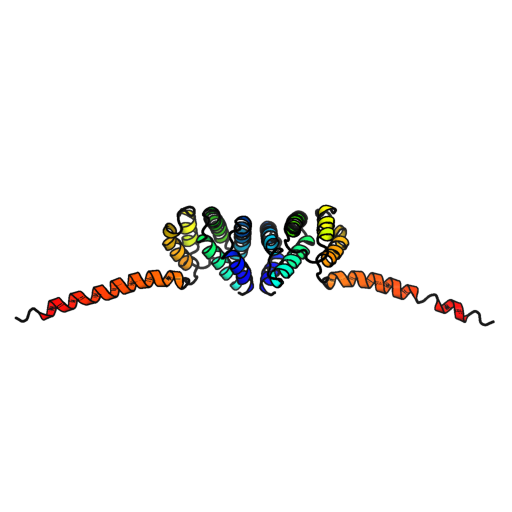.691 1 96.62 83 ILE B O 1
ATOM 1727 N N . HIS B 1 84 ? -8.18 22.469 4.523 1 97 84 HIS B N 1
ATOM 1728 C CA . HIS B 1 84 ? -7.793 23.812 4.125 1 97 84 HIS B CA 1
ATOM 1729 C C . HIS B 1 84 ? -6.277 23.953 4.016 1 97 84 HIS B C 1
ATOM 1731 O O . HIS B 1 84 ? -5.766 24.5 3.039 1 97 84 HIS B O 1
ATOM 1737 N N . LEU B 1 85 ? -5.535 23.422 4.961 1 97.81 85 LEU B N 1
ATOM 1738 C CA . LEU B 1 85 ? -4.078 23.484 4.961 1 97.81 85 LEU B CA 1
ATOM 1739 C C . LEU B 1 85 ? -3.504 22.75 3.75 1 97.81 85 LEU B C 1
ATOM 1741 O O . LEU B 1 85 ? -2.574 23.25 3.107 1 97.81 85 LEU B O 1
ATOM 1745 N N . LEU B 1 86 ? -4.035 21.703 3.441 1 98.06 86 LEU B N 1
ATOM 1746 C CA . LEU B 1 86 ? -3.549 20.891 2.332 1 98.06 86 LEU B CA 1
ATOM 1747 C C . LEU B 1 86 ? -3.814 21.578 0.996 1 98.06 86 LEU B C 1
ATOM 1749 O O . LEU B 1 86 ? -3.002 21.484 0.074 1 98.06 86 LEU B O 1
ATOM 1753 N N . SER B 1 87 ? -4.906 22.25 0.889 1 96.69 87 SER B N 1
ATOM 1754 C CA . SER B 1 87 ? -5.309 22.844 -0.381 1 96.69 87 SER B CA 1
ATOM 1755 C C . SER B 1 87 ? -4.73 24.25 -0.542 1 96.69 87 SER B C 1
ATOM 1757 O O . SER B 1 87 ? -4.566 24.734 -1.663 1 96.69 87 SER B O 1
ATOM 1759 N N . SER B 1 88 ? -4.363 24.875 0.499 1 96.56 88 SER B N 1
ATOM 1760 C CA . SER B 1 88 ? -3.994 26.297 0.456 1 96.56 88 SER B CA 1
ATOM 1761 C C . SER B 1 88 ? -2.48 26.469 0.487 1 96.56 88 SER B C 1
ATOM 1763 O O . SER B 1 88 ? -1.984 27.594 0.565 1 96.56 88 SER B O 1
ATOM 1765 N N . ASN B 1 89 ? -1.753 25.391 0.457 1 96.69 89 ASN B N 1
ATOM 1766 C CA . ASN B 1 89 ? -0.297 25.484 0.496 1 96.69 89 ASN B CA 1
ATOM 1767 C C . ASN B 1 89 ? 0.34 24.797 -0.706 1 96.69 89 ASN B C 1
ATOM 1769 O O . ASN B 1 89 ? -0.283 23.938 -1.337 1 96.69 89 ASN B O 1
ATOM 1773 N N . CYS B 1 90 ? 1.563 25.297 -1.01 1 95.5 90 CYS B N 1
ATOM 1774 C CA . CYS B 1 90 ? 2.326 24.719 -2.109 1 95.5 90 CYS B CA 1
ATOM 1775 C C . CYS B 1 90 ? 3.256 23.609 -1.607 1 95.5 90 CYS B C 1
ATOM 1777 O O . CYS B 1 90 ? 4.289 23.906 -1.001 1 95.5 90 CYS B O 1
ATOM 1779 N N . TRP B 1 91 ? 3.029 22.453 -2.055 1 97.19 91 TRP B N 1
ATOM 1780 C CA . TRP B 1 91 ? 3.75 21.297 -1.511 1 97.19 91 TRP B CA 1
ATOM 1781 C C . TRP B 1 91 ? 4.918 20.906 -2.414 1 97.19 91 TRP B C 1
ATOM 1783 O O . TRP B 1 91 ? 5.68 20 -2.096 1 97.19 91 TRP B O 1
ATOM 1793 N N . ASP B 1 92 ? 4.992 21.609 -3.525 1 96.62 92 ASP B N 1
ATOM 1794 C CA . ASP B 1 92 ? 6.188 21.438 -4.344 1 96.62 92 ASP B CA 1
ATOM 1795 C C . ASP B 1 92 ? 7.289 22.406 -3.938 1 96.62 92 ASP B C 1
ATOM 1797 O O . ASP B 1 92 ? 8.383 22.375 -4.5 1 96.62 92 ASP B O 1
ATOM 1801 N N . ALA B 1 93 ? 7.059 23.25 -2.922 1 95.62 93 ALA B N 1
ATOM 1802 C CA . ALA B 1 93 ? 8.047 24.141 -2.332 1 95.62 93 ALA B CA 1
ATOM 1803 C C . ALA B 1 93 ? 9.055 23.375 -1.485 1 95.62 93 ALA B C 1
ATOM 1805 O O . ALA B 1 93 ? 8.828 22.203 -1.15 1 95.62 93 ALA B O 1
ATOM 1806 N N . PRO B 1 94 ? 10.273 23.984 -1.22 1 95.69 94 PRO B N 1
ATOM 1807 C CA . PRO B 1 94 ? 11.211 23.312 -0.314 1 95.69 94 PRO B CA 1
ATOM 1808 C C . PRO B 1 94 ? 10.578 22.938 1.021 1 95.69 94 PRO B C 1
ATOM 1810 O O . PRO B 1 94 ? 9.688 23.625 1.504 1 95.69 94 PRO B O 1
ATOM 1813 N N . THR B 1 95 ? 10.977 21.875 1.587 1 94.69 95 THR B N 1
ATOM 1814 C CA . THR B 1 95 ? 10.383 21.312 2.801 1 94.69 95 THR B CA 1
ATOM 1815 C C . THR B 1 95 ? 10.445 22.328 3.941 1 94.69 95 THR B C 1
ATOM 1817 O O . THR B 1 95 ? 9.547 22.375 4.789 1 94.69 95 THR B O 1
ATOM 1820 N N . SER B 1 96 ? 11.469 23.125 3.98 1 94.06 96 SER B N 1
ATOM 1821 C CA . SER B 1 96 ? 11.602 24.125 5.023 1 94.06 96 SER B CA 1
ATOM 1822 C C . SER B 1 96 ? 10.445 25.125 4.996 1 94.06 96 SER B C 1
ATOM 1824 O O . SER B 1 96 ? 10.008 25.609 6.043 1 94.06 96 SER B O 1
ATOM 1826 N N . ALA B 1 97 ? 9.859 25.328 3.822 1 94.81 97 ALA B N 1
ATOM 1827 C CA . ALA B 1 97 ? 8.766 26.281 3.652 1 94.81 97 ALA B CA 1
ATOM 1828 C C . ALA B 1 97 ? 7.453 25.719 4.18 1 94.81 97 ALA B C 1
ATOM 1830 O O . ALA B 1 97 ? 6.535 26.469 4.52 1 94.81 97 ALA B O 1
ATOM 1831 N N . THR B 1 98 ? 7.355 24.375 4.246 1 96.06 98 THR B N 1
ATOM 1832 C CA . THR B 1 98 ? 6.086 23.766 4.629 1 96.06 98 THR B CA 1
ATOM 1833 C C . THR B 1 98 ? 6.18 23.156 6.02 1 96.06 98 THR B C 1
ATOM 1835 O O . THR B 1 98 ? 5.262 22.453 6.461 1 96.06 98 THR B O 1
ATOM 1838 N N . LYS B 1 99 ? 7.27 23.438 6.711 1 95.12 99 LYS B N 1
ATOM 1839 C CA . LYS B 1 99 ? 7.48 22.812 8.016 1 95.12 99 LYS B CA 1
ATOM 1840 C C . LYS B 1 99 ? 6.383 23.219 9 1 95.12 99 LYS B C 1
ATOM 1842 O O . LYS B 1 99 ? 5.809 22.375 9.68 1 95.12 99 LYS B O 1
ATOM 1847 N N . ASP B 1 100 ? 6.086 24.5 9.031 1 94.88 100 ASP B N 1
ATOM 1848 C CA . ASP B 1 100 ? 5.082 25 9.969 1 94.88 100 ASP B CA 1
ATOM 1849 C C . ASP B 1 100 ? 3.693 24.469 9.625 1 94.88 100 ASP B C 1
ATOM 1851 O O . ASP B 1 100 ? 2.896 24.172 10.516 1 94.88 100 ASP B O 1
ATOM 1855 N N . VAL B 1 101 ? 3.424 24.422 8.367 1 97.06 101 VAL B N 1
ATOM 1856 C CA . VAL B 1 101 ? 2.139 23.891 7.918 1 97.06 101 VAL B CA 1
ATOM 1857 C C . VAL B 1 101 ? 2.008 22.438 8.336 1 97.06 101 VAL B C 1
ATOM 1859 O O . VAL B 1 101 ? 0.929 21.984 8.734 1 97.06 101 VAL B O 1
ATOM 1862 N N . ARG B 1 102 ? 3.049 21.688 8.242 1 97.19 102 ARG B N 1
ATOM 1863 C CA . ARG B 1 102 ? 3.023 20.281 8.633 1 97.19 102 ARG B CA 1
ATOM 1864 C C . ARG B 1 102 ? 2.758 20.125 10.125 1 97.19 102 ARG B C 1
ATOM 1866 O O . ARG B 1 102 ? 2.027 19.234 10.547 1 97.19 102 ARG B O 1
ATOM 1873 N N . LYS B 1 103 ? 3.34 21.016 10.922 1 96.44 103 LYS B N 1
ATOM 1874 C CA . LYS B 1 103 ? 3.062 21 12.352 1 96.44 103 LYS B CA 1
ATOM 1875 C C . LYS B 1 103 ? 1.58 21.234 12.633 1 96.44 103 LYS B C 1
ATOM 1877 O O . LYS B 1 103 ? 0.984 20.547 13.469 1 96.44 103 LYS B O 1
ATOM 1882 N N . GLN B 1 104 ? 1.032 22.219 11.945 1 96.44 104 GLN B N 1
ATOM 1883 C CA . GLN B 1 104 ? -0.391 22.516 12.078 1 96.44 104 GLN B CA 1
ATOM 1884 C C . GLN B 1 104 ? -1.239 21.328 11.641 1 96.44 104 GLN B C 1
ATOM 1886 O O . GLN B 1 104 ? -2.295 21.062 12.227 1 96.44 104 GLN B O 1
ATOM 1891 N N . LEU B 1 105 ? -0.792 20.594 10.648 1 97 105 LEU B N 1
ATOM 1892 C CA . LEU B 1 105 ? -1.527 19.438 10.141 1 97 105 LEU B CA 1
ATOM 1893 C C . LEU B 1 105 ? -1.583 18.328 11.188 1 97 105 LEU B C 1
ATOM 1895 O O . LEU B 1 105 ? -2.627 17.703 11.383 1 97 105 LEU B O 1
ATOM 1899 N N . TYR B 1 106 ? -0.45 18.156 11.836 1 96.25 106 TYR B N 1
ATOM 1900 C CA . TYR B 1 106 ? -0.447 17.172 12.922 1 96.25 106 TYR B CA 1
ATOM 1901 C C . TYR B 1 106 ? -1.518 17.516 13.953 1 96.25 106 TYR B C 1
ATOM 1903 O O . TYR B 1 106 ? -2.279 16.641 14.375 1 96.25 106 TYR B O 1
ATOM 1911 N N . ALA B 1 107 ? -1.58 18.719 14.336 1 94.69 107 ALA B N 1
ATOM 1912 C CA . ALA B 1 107 ? -2.561 19.172 15.32 1 94.69 107 ALA B CA 1
ATOM 1913 C C . ALA B 1 107 ? -3.982 19.016 14.781 1 94.69 107 ALA B C 1
ATOM 1915 O O . ALA B 1 107 ? -4.879 18.562 15.508 1 94.69 107 ALA B O 1
ATOM 1916 N N . ALA B 1 108 ? -4.137 19.375 13.531 1 95.81 108 ALA B N 1
ATOM 1917 C CA . ALA B 1 108 ? -5.469 19.375 12.93 1 95.81 108 ALA B CA 1
ATOM 1918 C C . ALA B 1 108 ? -6.035 17.953 12.875 1 95.81 108 ALA B C 1
ATOM 1920 O O . ALA B 1 108 ? -7.238 17.75 13.047 1 95.81 108 ALA B O 1
ATOM 1921 N N . VAL B 1 109 ? -5.168 16.969 12.695 1 94.38 109 VAL B N 1
ATOM 1922 C CA . VAL B 1 109 ? -5.652 15.602 12.555 1 94.38 109 VAL B CA 1
ATOM 1923 C C . VAL B 1 109 ? -5.551 14.875 13.898 1 94.38 109 VAL B C 1
ATOM 1925 O O . VAL B 1 109 ? -5.789 13.672 13.984 1 94.38 109 VAL B O 1
ATOM 1928 N N . GLY B 1 110 ? -5.152 15.539 14.914 1 92.12 110 GLY B N 1
ATOM 1929 C CA . GLY B 1 110 ? -5.176 15.031 16.281 1 92.12 110 GLY B CA 1
ATOM 1930 C C . GLY B 1 110 ? -4.02 14.102 16.594 1 92.12 110 GLY B C 1
ATOM 1931 O O . GLY B 1 110 ? -4.172 13.156 17.359 1 92.12 110 GLY B O 1
ATOM 1932 N N . LEU B 1 111 ? -2.994 14.289 15.969 1 93.69 111 LEU B N 1
ATOM 1933 C CA . LEU B 1 111 ? -1.819 13.453 16.203 1 93.69 111 LEU B CA 1
ATOM 1934 C C . LEU B 1 111 ? -0.71 14.258 16.875 1 93.69 111 LEU B C 1
ATOM 1936 O O . LEU B 1 111 ? -0.615 15.477 16.688 1 93.69 111 LEU B O 1
ATOM 1940 N N . GLU B 1 112 ? 0.087 13.5 17.609 1 91.81 112 GLU B N 1
ATOM 1941 C CA . GLU B 1 112 ? 1.194 14.141 18.312 1 91.81 112 GLU B CA 1
ATOM 1942 C C . GLU B 1 112 ? 2.342 14.461 17.359 1 91.81 112 GLU B C 1
ATOM 1944 O O . GLU B 1 112 ? 2.611 13.711 16.438 1 91.81 112 GLU B O 1
ATOM 1949 N N . LEU B 1 113 ? 2.975 15.531 17.672 1 92.56 113 LEU B N 1
ATOM 1950 C CA . LEU B 1 113 ? 4.137 15.93 16.875 1 92.56 113 LEU B CA 1
ATOM 1951 C C . LEU B 1 113 ? 5.332 15.031 17.172 1 92.56 113 LEU B C 1
ATOM 1953 O O . LEU B 1 113 ? 5.598 14.703 18.328 1 92.56 113 LEU B O 1
ATOM 1957 N N . PRO B 1 114 ? 5.938 14.617 16.125 1 89.31 114 PRO B N 1
ATOM 1958 C CA . PRO B 1 114 ? 7.172 13.875 16.391 1 89.31 114 PRO B CA 1
ATOM 1959 C C . PRO B 1 114 ? 8.211 14.703 17.141 1 89.31 114 PRO B C 1
ATOM 1961 O O . PRO B 1 114 ? 8.273 15.93 16.969 1 89.31 114 PRO B O 1
ATOM 1964 N N . PRO B 1 115 ? 8.992 14.07 17.984 1 85.12 115 PRO B N 1
ATOM 1965 C CA . PRO B 1 115 ? 9.945 14.781 18.828 1 85.12 115 PRO B CA 1
ATOM 1966 C C . PRO B 1 115 ? 10.914 15.664 18.047 1 85.12 115 PRO B C 1
ATOM 1968 O O . PRO B 1 115 ? 11.289 16.75 18.5 1 85.12 115 PRO B O 1
ATOM 1971 N N . PHE B 1 116 ? 11.359 15.258 16.906 1 81.88 116 PHE B N 1
ATOM 1972 C CA . PHE B 1 116 ? 12.344 16 16.141 1 81.88 116 PHE B CA 1
ATOM 1973 C C . PHE B 1 116 ? 11.758 17.328 15.648 1 81.88 116 PHE B C 1
ATOM 1975 O O . PHE B 1 116 ? 12.492 18.266 15.344 1 81.88 116 PHE B O 1
ATOM 1982 N N . MET B 1 117 ? 10.461 17.422 15.617 1 81.69 117 MET B N 1
ATOM 1983 C CA . MET B 1 117 ? 9.805 18.641 15.156 1 81.69 117 MET B CA 1
ATOM 1984 C C . MET B 1 117 ? 9.539 19.578 16.328 1 81.69 117 MET B C 1
ATOM 1986 O O . MET B 1 117 ? 9.227 20.766 16.125 1 81.69 117 MET B O 1
ATOM 1990 N N . LEU B 1 118 ? 9.461 19 17.578 1 73.12 118 LEU B N 1
ATOM 1991 C CA . LEU B 1 118 ? 9.266 19.812 18.781 1 73.12 118 LEU B CA 1
ATOM 1992 C C . LEU B 1 118 ? 10.516 20.594 19.125 1 73.12 118 LEU B C 1
ATOM 1994 O O . LEU B 1 118 ? 10.43 21.734 19.594 1 73.12 118 LEU B O 1
ATOM 1998 N N . LYS B 1 119 ? 11.656 19.828 19.156 1 64.19 119 LYS B N 1
ATOM 1999 C CA . LYS B 1 119 ? 12.891 20.453 19.641 1 64.19 119 LYS B CA 1
ATOM 2000 C C . LYS B 1 119 ? 13.148 21.781 18.938 1 64.19 119 LYS B C 1
ATOM 2002 O O . LYS B 1 119 ? 13.711 22.703 19.531 1 64.19 119 LYS B O 1
ATOM 2007 N N . GLU B 1 120 ? 12.797 21.766 17.75 1 54.16 120 GLU B N 1
ATOM 2008 C CA . GLU B 1 120 ? 13.125 23.062 17.156 1 54.16 120 GLU B CA 1
ATOM 2009 C C . GLU B 1 120 ? 12.25 24.172 17.734 1 54.16 120 GLU B C 1
ATOM 2011 O O . GLU B 1 120 ? 12.688 25.312 17.875 1 54.16 120 GLU B O 1
ATOM 2016 N N . CYS B 1 121 ? 11.016 23.75 18.016 1 45.91 121 CYS B N 1
ATOM 2017 C CA . CYS B 1 121 ? 10.125 24.797 18.5 1 45.91 121 CYS B CA 1
ATOM 2018 C C . CYS B 1 121 ? 10.469 25.203 19.938 1 45.91 121 CYS B C 1
ATOM 2020 O O . CYS B 1 121 ? 10.227 26.328 20.344 1 45.91 121 CYS B O 1
ATOM 2022 N N . THR B 1 122 ? 10.672 24.172 20.797 1 46 122 THR B N 1
ATOM 2023 C CA . THR B 1 122 ? 10.938 24.531 22.188 1 46 122 THR B CA 1
ATOM 2024 C C . THR B 1 122 ? 12.188 25.406 22.297 1 46 122 THR B C 1
ATOM 2026 O O . THR B 1 122 ? 12.414 26.047 23.328 1 46 122 THR B O 1
ATOM 2029 N N . ARG B 1 123 ? 13.102 25.188 21.391 1 43.75 123 ARG B N 1
ATOM 2030 C CA . ARG B 1 123 ? 14.266 26.062 21.5 1 43.75 123 ARG B CA 1
ATOM 2031 C C . ARG B 1 123 ? 13.883 27.516 21.281 1 43.75 123 ARG B C 1
ATOM 2033 O O . ARG B 1 123 ? 14.43 28.422 21.922 1 43.75 123 ARG B O 1
ATOM 2040 N N . ALA B 1 124 ? 12.977 27.734 20.375 1 43.12 124 ALA B N 1
ATOM 2041 C CA . ALA B 1 124 ? 12.586 29.125 20.172 1 43.12 124 ALA B CA 1
ATOM 2042 C C . ALA B 1 124 ? 11.727 29.625 21.328 1 43.12 124 ALA B C 1
ATOM 2044 O O . ALA B 1 124 ? 11.836 30.781 21.75 1 43.12 124 ALA B O 1
ATOM 2045 N N . ALA B 1 125 ? 10.828 28.781 21.891 1 42.03 125 ALA B N 1
ATOM 2046 C CA . ALA B 1 125 ? 10.016 29.281 23 1 42.03 125 ALA B CA 1
ATOM 2047 C C . ALA B 1 125 ? 10.859 29.469 24.25 1 42.03 125 ALA B C 1
ATOM 2049 O O . ALA B 1 125 ? 10.656 30.422 25 1 42.03 125 ALA B O 1
ATOM 2050 N N . LYS B 1 126 ? 11.648 28.484 24.594 1 44.28 126 LYS B N 1
ATOM 2051 C CA . LYS B 1 126 ? 12.422 28.641 25.828 1 44.28 126 LYS B CA 1
ATOM 2052 C C . LYS B 1 126 ? 13.43 29.781 25.703 1 44.28 126 LYS B C 1
ATOM 2054 O O . LYS B 1 126 ? 13.883 30.328 26.703 1 44.28 126 LYS B O 1
ATOM 2059 N N . ALA B 1 127 ? 13.891 30.031 24.516 1 43.62 127 ALA B N 1
ATOM 2060 C CA . ALA B 1 127 ? 14.82 31.141 24.359 1 43.62 127 ALA B CA 1
ATOM 2061 C C . ALA B 1 127 ? 14.133 32.469 24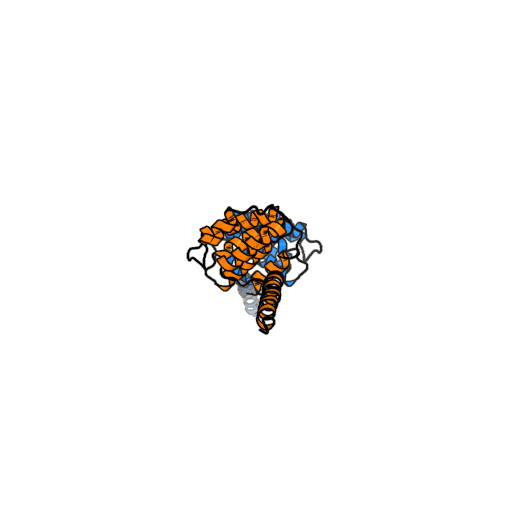.609 1 43.62 127 ALA B C 1
ATOM 2063 O O . ALA B 1 127 ? 14.742 33.406 25.141 1 43.62 127 ALA B O 1
ATOM 2064 N N . LYS B 1 128 ? 12.867 32.656 24.172 1 44.16 128 LYS B N 1
ATOM 2065 C CA . LYS B 1 128 ? 12.148 33.906 24.453 1 44.16 128 LYS B CA 1
ATOM 2066 C C . LYS B 1 128 ? 11.797 34 25.938 1 44.16 128 LYS B C 1
ATOM 2068 O O . LYS B 1 128 ? 11.633 35.125 26.453 1 44.16 128 LYS B O 1
ATOM 2073 N N . ALA B 1 129 ? 11.5 32.812 26.625 1 43.38 129 ALA B N 1
ATOM 2074 C CA . ALA B 1 129 ? 11.141 32.844 28.047 1 43.38 129 ALA B CA 1
ATOM 2075 C C . ALA B 1 129 ? 12.344 33.219 28.906 1 43.38 129 ALA B C 1
ATOM 2077 O O . ALA B 1 129 ? 12.18 33.781 30 1 43.38 129 ALA B O 1
ATOM 2078 N N . VAL B 1 130 ? 13.523 32.75 28.469 1 42.59 130 VAL B N 1
ATOM 2079 C CA . VAL B 1 130 ? 14.688 33.031 29.281 1 42.59 130 VAL B CA 1
ATOM 2080 C C . VAL B 1 130 ? 15 34.531 29.203 1 42.59 130 VAL B C 1
ATOM 2082 O O . VAL B 1 130 ? 15.547 35.125 30.156 1 42.59 130 VAL B O 1
ATOM 2085 N N . ASP B 1 131 ? 14.867 35.094 27.969 1 43.12 131 ASP B N 1
ATOM 2086 C CA . ASP B 1 131 ? 15.367 36.438 27.859 1 43.12 131 ASP B CA 1
ATOM 2087 C C . ASP B 1 131 ? 14.406 37.438 28.531 1 43.12 131 ASP B C 1
ATOM 2089 O O . ASP B 1 131 ? 14.719 38.625 28.672 1 43.12 131 ASP B O 1
ATOM 2093 N N . GLY B 1 132 ? 13.094 36.938 28.562 1 40.94 132 GLY B N 1
ATOM 2094 C CA . GLY B 1 132 ? 12.102 37.906 29 1 40.94 132 GLY B CA 1
ATOM 2095 C C . GLY B 1 132 ? 12.234 38.281 30.469 1 40.94 132 GLY B C 1
ATOM 2096 O O . GLY B 1 132 ? 11.664 39.281 30.906 1 40.94 132 GLY B O 1
ATOM 2097 N N . GLU B 1 133 ? 12.539 37.25 31.25 1 42.19 133 GLU B N 1
ATOM 2098 C CA . GLU B 1 133 ? 12.422 37.469 32.688 1 42.19 133 GLU B CA 1
ATOM 2099 C C . GLU B 1 133 ? 13.57 38.344 33.219 1 42.19 133 GLU B C 1
ATOM 2101 O O . GLU B 1 133 ? 13.586 38.719 34.375 1 42.19 133 GLU B O 1
ATOM 2106 N N . GLY B 1 134 ? 14.656 38.344 32.375 1 40.47 134 GLY B N 1
ATOM 2107 C CA . GLY B 1 134 ? 15.828 38.906 33 1 40.47 134 GLY B CA 1
ATOM 2108 C C . GLY B 1 134 ? 15.68 40.406 33.25 1 40.47 134 GLY B C 1
ATOM 2109 O O . GLY B 1 134 ? 16.406 40.969 34.094 1 40.47 134 GLY B O 1
ATOM 2110 N N . SER B 1 135 ? 15.109 41.031 32.219 1 40.66 135 SER B N 1
ATOM 2111 C CA . SER B 1 135 ? 15.469 42.438 32.156 1 40.66 135 SER B CA 1
ATOM 2112 C C . SER B 1 135 ? 14.656 43.25 33.156 1 40.66 135 SER B C 1
ATOM 2114 O O . SER B 1 135 ? 14.977 44.438 33.438 1 40.66 135 SER B O 1
ATOM 2116 N N . TYR B 1 136 ? 13.453 42.75 33.469 1 42.38 136 TYR B N 1
ATOM 2117 C CA . TYR B 1 136 ? 12.57 43.719 34.125 1 42.38 136 TYR B CA 1
ATOM 2118 C C . TYR B 1 136 ? 13.016 43.969 35.562 1 42.38 136 TYR B C 1
ATOM 2120 O O . TYR B 1 136 ? 12.773 45.062 36.125 1 42.38 136 TYR B O 1
ATOM 2128 N N . ALA B 1 137 ? 13.492 42.906 36.188 1 41.97 137 ALA B N 1
ATOM 2129 C CA . ALA B 1 137 ? 13.727 43 37.625 1 41.97 137 ALA B CA 1
ATOM 2130 C C . ALA B 1 137 ? 14.852 43.96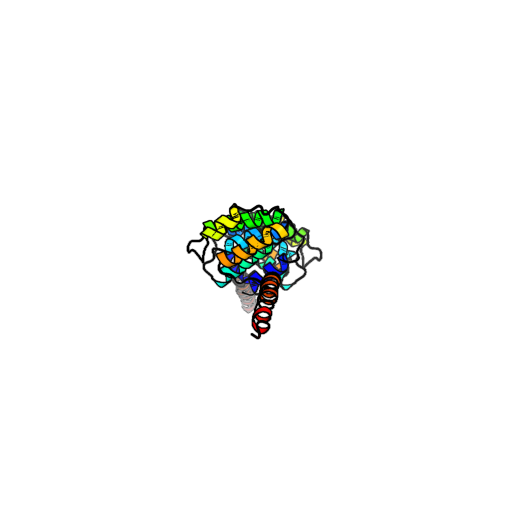9 37.938 1 41.97 137 ALA B C 1
ATOM 2132 O O . ALA B 1 137 ? 15.023 44.375 39.062 1 41.97 137 ALA B O 1
ATOM 2133 N N . ALA B 1 138 ? 15.656 44.156 36.906 1 41.44 138 ALA B N 1
ATOM 2134 C CA . ALA B 1 138 ? 16.859 44.938 37.219 1 41.44 138 ALA B CA 1
ATOM 2135 C C . ALA B 1 138 ? 16.516 46.406 37.438 1 41.44 138 ALA B C 1
ATOM 2137 O O . ALA B 1 138 ? 17.297 47.125 38.031 1 41.44 138 ALA B O 1
ATOM 2138 N N . LEU B 1 139 ? 15.375 46.781 36.781 1 42.41 139 LEU B N 1
ATOM 2139 C CA . LEU B 1 139 ? 15.195 48.25 36.781 1 42.41 139 LEU B CA 1
ATOM 2140 C C . LEU B 1 139 ? 14.773 48.75 38.188 1 42.41 139 LEU B C 1
ATOM 2142 O O . LEU B 1 139 ? 15.031 49.875 38.531 1 42.41 139 LEU B O 1
ATOM 2146 N N . VAL B 1 140 ? 14.023 47.844 38.844 1 44.66 140 VAL B N 1
ATOM 2147 C CA . VAL B 1 140 ? 13.312 48.438 39.969 1 44.66 140 VAL B CA 1
ATOM 2148 C C . VAL B 1 140 ? 14.305 48.781 41.094 1 44.66 140 VAL B C 1
ATOM 2150 O O . VAL B 1 140 ? 14.039 49.656 41.906 1 44.66 140 VAL B O 1
ATOM 2153 N N . HIS B 1 141 ? 15.289 47.906 41.188 1 43.28 141 HIS B N 1
ATOM 2154 C CA . HIS B 1 141 ? 15.992 48.031 42.438 1 43.28 141 HIS B CA 1
ATOM 2155 C C . HIS B 1 141 ? 16.766 49.344 42.531 1 43.28 141 HIS B C 1
ATOM 2157 O O . HIS B 1 141 ? 17.266 49.719 43.594 1 43.28 141 HIS B O 1
ATOM 2163 N N . ASP B 1 142 ? 17.094 49.812 41.312 1 41.59 142 ASP B N 1
ATOM 2164 C CA . ASP B 1 142 ? 18.141 50.812 41.438 1 41.59 142 ASP B CA 1
ATOM 2165 C C . ASP B 1 142 ? 17.578 52.125 42.031 1 41.59 142 ASP B C 1
ATOM 2167 O O . ASP B 1 142 ? 18.312 53.094 42.219 1 41.59 142 ASP B O 1
ATOM 2171 N N . VAL B 1 143 ? 16.25 52.188 41.938 1 41.84 143 VAL B N 1
ATOM 2172 C CA . VAL B 1 143 ? 15.844 53.562 42.312 1 41.84 143 VAL B CA 1
ATOM 2173 C C . VAL B 1 143 ? 15.961 53.75 43.812 1 41.84 143 VAL B C 1
ATOM 2175 O O . VAL B 1 143 ? 15.164 53.219 44.562 1 41.84 143 VAL B O 1
ATOM 2178 N N . GLY B 1 144 ? 17.094 53.344 44.438 1 35.09 144 GLY B N 1
ATOM 2179 C CA . GLY B 1 144 ? 17.469 53.719 45.781 1 35.09 144 GLY B CA 1
ATOM 2180 C C . GLY B 1 144 ? 17.375 55.188 46.062 1 35.09 144 GLY B C 1
ATOM 2181 O O . GLY B 1 144 ? 18.172 55.969 45.594 1 35.09 144 GLY B O 1
ATOM 2182 N N . PHE B 1 145 ? 16.141 55.719 45.812 1 31.34 145 PHE B N 1
ATOM 2183 C CA . PHE B 1 145 ? 16.047 57 46.562 1 31.34 145 PHE B CA 1
ATOM 2184 C C . PHE B 1 145 ? 15.945 56.719 48.062 1 31.34 145 PHE B C 1
ATOM 2186 O O . PHE B 1 145 ? 15.461 55.688 48.5 1 31.34 145 PHE B O 1
#

InterPro domains:
  IPR033162 Tubulin-folding cofactor D [PTHR12658] (2-116)

Radius of gyration: 28.1 Å; Cα contacts (8 Å, |Δi|>4): 310; chains: 2; bounding box: 36×131×67 Å

Organism: Ostreococcus tauri (NCBI:txid70448)

Sequence (290 aa):
MELIDAVRAELHSSRDISKLLAGCACLSHFVRSANQGLHKSSTLGMLALLANRFPRVRSATAEHMYLALLSLHEPSGDDENAIHLLSSNCWDAPTSATKDVRKQLYAAVGLELPPFMLKECTRAAKAKAVDGEGSYAALVHDVGFMELIDAVRAELHSSRDISKLLAGCACLSHFVRSANQGLHKSSTLGMLALLANRFPRVRSATAEHMYLALLSLHEPSGDDENAIHLLSSNCWDAPTSATKDVRKQLYAAVGLELPPFMLKECTRAAKAKAVDGEGSYAALVHDVGF

pLDDT: mean 81.41, std 20.36, range [31.16, 98.44]

Solvent-accessible surface area (backbone atoms only — not comparable to full-atom values): 15756 Å² total; per-residue (Å²): 103,66,21,56,42,50,55,38,56,60,50,68,77,53,84,53,62,69,52,47,48,25,42,41,54,33,31,31,60,32,42,57,38,87,47,62,55,50,17,51,36,23,47,52,42,47,55,54,39,53,62,43,93,46,37,69,49,9,38,50,30,36,51,40,46,38,54,30,61,72,64,38,87,65,82,55,69,40,46,69,57,33,42,48,54,47,71,74,50,70,48,65,49,62,59,82,78,42,46,66,58,50,55,50,38,31,56,20,60,64,43,80,74,56,66,82,68,43,55,62,50,50,51,55,51,51,53,54,55,58,63,58,63,59,62,62,66,61,61,62,64,68,67,70,120,101,66,20,55,42,50,56,39,56,58,50,70,78,52,83,52,62,68,50,46,50,26,42,42,53,33,32,30,58,32,43,56,39,87,50,61,52,50,16,51,38,23,45,50,43,47,57,54,39,52,61,43,92,45,37,70,50,9,38,50,31,36,51,41,47,40,54,30,62,72,64,36,87,66,80,56,69,40,46,69,57,34,43,47,55,47,70,73,51,70,47,66,49,63,58,82,78,42,47,66,58,50,56,52,40,31,54,20,59,66,43,81,75,56,66,82,67,43,56,63,50,51,52,55,51,52,51,54,57,58,62,59,64,58,62,64,66,61,61,64,67,66,66,71,120

Foldseek 3Di:
DCPLVVLLVVLLPDPDLVSLLVLLLVLLVQCQPPPPVSNVSSVVSLLSQLLPQALVSNLSSLVSNLVSLVPHPDDAAQSVVLNCLSVVDRSSDHSVVCLVSSVVNCVRNPHDDDPVSVVVVVVVVVVVVVVPPPPPVVPPPVVPD/DVPLVVLLVVLLPDPDLVSLLVLLLVLLVQCQPPPPVSVVSSVVSLLSQLLDQALVSNLSSLVSNLVSLVPHPDDQAQSVVLNCLSVVDRSSDHSVVCLVSSVVNCVRNPHDDDPVSVVVVVVVVVVCVVVVVPPPVVPPPPPPD

Secondary structure (DSSP, 8-state):
-HHHHHHHHHHHT---HHHHHHHHHHHHHHHT-S-HHHHHHHHHHHHHHTT-S-HHHHHHHHHHHHHHHHT-SS--SSHHHHHHHHHSS-TTS-GGGGHHHHHHHHHHTT-PPPHHHHHHHHHHHHHHHHHHSTTHHHHHHT---/-HHHHHHHHHHHT---HHHHHHHHHHHHHHHT-S-HHHHHHHHHHHHHHTT-S-HHHHHHHHHHHHHHHHT-SS--SSHHHHHHHHHSS-TTS-GGGGHHHHHHHHHHTT-PPPHHHHHHHHHHHHHHHHHHSTTTHHHHTT---

Nearest PDB structures (foldseek):
  4db8-assembly2_C  TM=5.378E-01  e=1.743E+00  synthetic construct
  7sqc-assembly1_K3  TM=5.831E-01  e=2.025E+00  Chlamydomonas reinhardtii
  8whk-assembly1_A  TM=4.136E-01  e=3.021E+00  Homo sapiens
  8whi-assembly1_A  TM=4.075E-01  e=4.507E+00  Homo sapiens
  8whl-assembly2_C  TM=3.856E-01  e=6.724E+00  Homo sapiens